Protein AF-A0A8H3HLK1-F1 (afdb_monomer)

Sequence (257 aa):
MSKVGNFAQRIRYETVTGFFIQSDGPATPQAHPPAFGLASRTSSTYWKEFEASIKSLQQSAPKGVRYVVCWLARHGQGWHNVCVDKYGIDEWETHWSKLNGNRDMTWGPDAKLTPLGETQAKEVNALWKEELSRPGDPVPLPTKLFSSPLARALATLDLTFKDILPNGEDIDDPRKPLVLEDELWSETVSESDREFGSRMKATLDHIFKDLLEETDTFISITAHSGVAAAILRLVGHPSYPLPGGGVVPVVIRATFQ

Organism: NCBI:txid456999

pLDDT: mean 88.32, std 15.06, range [32.56, 98.62]

Foldseek 3Di:
DDPPPPPQFAKAKAFDDDFFPQQPADDDFDQADQVLRGPPPPDLQSQVVVVVVQVVCQVPPDPQKHKAKEWEWEFAAWQLNVVCVVPNPVCCVPPVVVDQDDPPDGQPPFTAHDPRRLVLLLVLLVSQVVQCPRVVHHHDDFLEEEEEPGNRLVSSVCNNCPVPDDDCPPVPRSHPYDHPDDPPDDPPDDADPVRVLVSLSVVVSCCVPPVDDSPGRYYYYRYHQSSSQSVCVSNVGYRHRHDHSGIHITIMMMGGD

Nearest PDB structures (foldseek):
  3f3k-assembly1_A  TM=5.605E-01  e=1.808E-06  Saccharomyces cerevisiae
  8r1g-assembly1_D  TM=2.498E-01  e=3.494E+00  Homo sapiens
  8jrr-assembly1_C  TM=2.552E-01  e=8.530E+00  Homo sapiens

Mean predicted aligned error: 6.13 Å

Structure (mmCIF, N/CA/C/O backbone):
data_AF-A0A8H3HLK1-F1
#
_entry.id   AF-A0A8H3HLK1-F1
#
loop_
_atom_site.group_PDB
_atom_site.id
_atom_site.type_symbol
_atom_site.label_atom_id
_atom_site.label_alt_id
_atom_site.label_comp_id
_atom_site.label_asym_id
_atom_site.label_entity_id
_atom_site.label_seq_id
_atom_site.pdbx_PDB_ins_code
_atom_site.Cartn_x
_atom_site.Cartn_y
_atom_site.Cartn_z
_atom_site.occupancy
_atom_site.B_iso_or_equiv
_atom_site.auth_seq_id
_atom_site.auth_comp_id
_atom_site.auth_asym_id
_atom_site.auth_atom_id
_atom_site.pdbx_PDB_model_num
ATOM 1 N N . MET A 1 1 ? -35.693 -24.811 -15.495 1.00 37.03 1 MET A N 1
ATOM 2 C CA . MET A 1 1 ? -35.085 -24.521 -14.179 1.00 37.03 1 MET A CA 1
ATOM 3 C C . MET A 1 1 ? -34.282 -23.241 -14.317 1.00 37.03 1 MET A C 1
ATOM 5 O O . MET A 1 1 ? -33.410 -23.165 -15.171 1.00 37.03 1 MET A O 1
ATOM 9 N N . SER A 1 2 ? -34.705 -22.200 -13.608 1.00 34.28 2 SER A N 1
ATOM 10 C CA . SER A 1 2 ? -34.251 -20.818 -13.759 1.00 34.28 2 SER A CA 1
ATOM 11 C C . SER A 1 2 ? -32.778 -20.649 -13.390 1.00 34.28 2 SER A C 1
ATOM 13 O O . SER A 1 2 ? -32.391 -20.935 -12.259 1.00 34.28 2 SER A O 1
ATOM 15 N N . LYS A 1 3 ? -31.980 -20.112 -14.321 1.00 40.16 3 LYS A N 1
ATOM 16 C CA . LYS A 1 3 ? -30.709 -19.454 -14.005 1.00 40.16 3 LYS A CA 1
ATOM 17 C C . LYS A 1 3 ? -31.036 -18.200 -13.195 1.00 40.16 3 LYS A 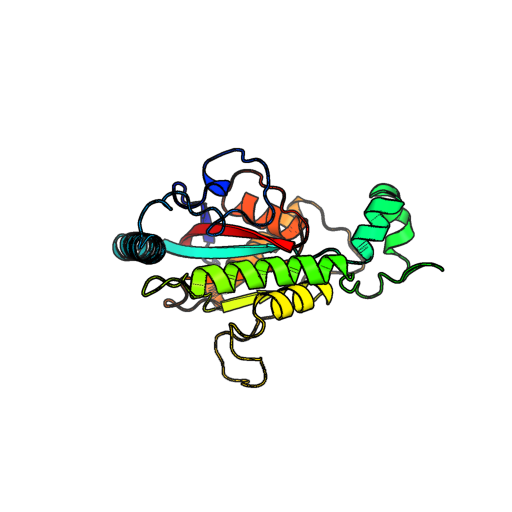C 1
ATOM 19 O O . LYS A 1 3 ? -31.402 -17.176 -13.766 1.00 40.16 3 LYS A O 1
ATOM 24 N N . VAL A 1 4 ? -30.982 -18.304 -11.871 1.00 39.31 4 VAL A N 1
ATOM 25 C CA . VAL A 1 4 ? -30.979 -17.127 -11.001 1.00 39.31 4 VAL A CA 1
ATOM 26 C C . VAL A 1 4 ? -29.652 -16.426 -11.263 1.00 39.31 4 VAL A C 1
ATOM 28 O O . VAL A 1 4 ? -28.590 -16.979 -10.984 1.00 39.31 4 VAL A O 1
ATOM 31 N N . GLY A 1 5 ? -29.715 -15.255 -11.896 1.00 35.94 5 GLY A N 1
ATOM 32 C CA . GLY A 1 5 ? -28.561 -14.383 -12.047 1.00 35.94 5 GLY A CA 1
ATOM 33 C C . GLY A 1 5 ? -28.008 -14.076 -10.664 1.00 35.94 5 GLY A C 1
ATOM 34 O O . GLY A 1 5 ? -28.718 -13.539 -9.815 1.00 35.94 5 GLY A O 1
ATOM 35 N N . ASN A 1 6 ? -26.756 -14.460 -10.432 1.00 39.09 6 ASN A N 1
ATOM 36 C CA . ASN A 1 6 ? -25.993 -14.005 -9.285 1.00 39.09 6 ASN A CA 1
ATOM 37 C C . ASN A 1 6 ? -25.801 -12.496 -9.474 1.00 39.09 6 ASN A C 1
ATOM 39 O O . ASN A 1 6 ? -24.911 -12.069 -10.208 1.00 39.09 6 ASN A O 1
ATOM 43 N N . PHE A 1 7 ? -26.694 -11.682 -8.909 1.00 41.97 7 PHE A N 1
ATOM 44 C CA . PHE A 1 7 ? -26.419 -10.265 -8.736 1.00 41.97 7 PHE A CA 1
ATOM 45 C C . PHE A 1 7 ? -25.232 -10.202 -7.778 1.00 41.97 7 PHE A C 1
ATOM 47 O O . PHE A 1 7 ? -25.402 -10.346 -6.570 1.00 41.97 7 PHE A O 1
ATOM 54 N N . ALA A 1 8 ? -24.019 -10.092 -8.325 1.00 55.12 8 ALA A N 1
ATOM 55 C CA . ALA A 1 8 ? -22.831 -9.862 -7.525 1.00 55.12 8 ALA A CA 1
ATOM 56 C C . ALA A 1 8 ? -23.110 -8.634 -6.653 1.00 55.12 8 ALA A C 1
ATOM 58 O O . ALA A 1 8 ? -23.373 -7.552 -7.179 1.00 55.12 8 ALA A O 1
ATOM 59 N N . GLN A 1 9 ? -23.139 -8.846 -5.336 1.00 63.25 9 GLN A N 1
ATOM 60 C CA . GLN A 1 9 ? -23.356 -7.800 -4.347 1.00 63.25 9 GLN A CA 1
ATOM 61 C C . GLN A 1 9 ? -22.430 -6.626 -4.675 1.00 63.25 9 GLN A C 1
ATOM 63 O O . GLN A 1 9 ? -21.211 -6.797 -4.762 1.00 63.25 9 GLN A O 1
ATOM 68 N N . ARG A 1 10 ? -23.001 -5.456 -4.970 1.00 87.56 10 ARG A N 1
ATOM 69 C CA . ARG A 1 10 ? -22.220 -4.328 -5.485 1.00 87.56 10 ARG A CA 1
ATOM 70 C C . ARG A 1 10 ? -21.549 -3.654 -4.302 1.00 87.56 10 ARG A C 1
ATOM 72 O O . ARG A 1 10 ? -22.238 -3.124 -3.438 1.00 87.56 10 ARG A O 1
ATOM 79 N N . ILE A 1 11 ? -20.220 -3.619 -4.273 1.00 95.25 11 ILE A N 1
ATOM 80 C CA . ILE A 1 11 ? -19.499 -2.905 -3.214 1.00 95.25 11 ILE A CA 1
ATOM 81 C C . ILE A 1 11 ? -19.253 -1.462 -3.654 1.00 95.25 11 ILE A C 1
ATOM 83 O O . ILE A 1 11 ? -18.787 -1.202 -4.771 1.00 95.25 11 ILE A O 1
ATOM 87 N N . ARG A 1 12 ? -19.596 -0.512 -2.784 1.00 96.81 12 ARG A N 1
ATOM 88 C CA . ARG A 1 12 ? -19.219 0.901 -2.897 1.00 96.81 12 ARG A CA 1
ATOM 89 C C . ARG A 1 12 ? -18.114 1.201 -1.895 1.00 96.81 12 ARG A C 1
ATOM 91 O O . ARG A 1 12 ? -18.253 0.829 -0.733 1.00 96.81 12 ARG A O 1
ATOM 98 N N . TYR A 1 13 ? -17.082 1.904 -2.341 1.00 97.75 13 TYR A N 1
ATOM 99 C CA . TYR A 1 13 ? -15.947 2.283 -1.511 1.00 97.75 13 TYR A CA 1
ATOM 100 C C . TYR A 1 13 ? -15.869 3.790 -1.329 1.00 97.75 13 TYR A C 1
ATOM 102 O O . TYR A 1 13 ? -16.128 4.537 -2.272 1.00 97.75 13 TYR A O 1
ATOM 110 N N . GLU A 1 14 ? -15.490 4.210 -0.128 1.00 98.12 14 GLU A N 1
ATOM 111 C CA . GLU A 1 14 ? -15.277 5.607 0.238 1.00 98.12 14 GLU A CA 1
ATOM 112 C C . GLU A 1 14 ? -14.090 5.710 1.205 1.00 98.12 14 GLU A C 1
ATOM 114 O O . GLU A 1 14 ? -13.968 4.915 2.138 1.00 98.12 14 GL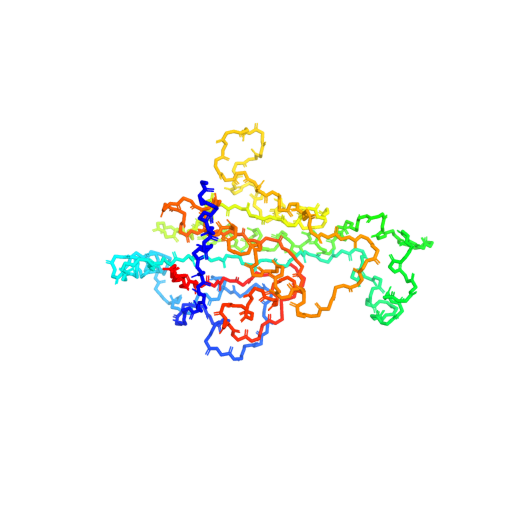U A O 1
ATOM 119 N N . THR A 1 15 ? -13.219 6.693 1.009 1.00 98.19 15 THR A N 1
ATOM 120 C CA . THR A 1 15 ? -12.159 7.044 1.951 1.00 98.19 15 THR A CA 1
ATOM 121 C C . THR A 1 15 ? -12.763 7.748 3.156 1.00 98.19 15 THR A C 1
ATOM 123 O O . THR A 1 15 ? -13.561 8.674 3.017 1.00 98.19 15 THR A O 1
ATOM 126 N N . VAL A 1 16 ? -12.348 7.331 4.349 1.00 98.19 16 VAL A N 1
ATOM 127 C CA . VAL A 1 16 ? -12.646 8.026 5.600 1.00 98.19 16 VAL A CA 1
ATOM 128 C C . VAL A 1 16 ? -11.490 8.973 5.915 1.00 98.19 16 VAL A C 1
ATOM 130 O O . VAL A 1 16 ? -10.361 8.538 6.139 1.00 98.19 16 VAL A O 1
ATOM 133 N N . THR A 1 17 ? -11.778 10.271 5.910 1.00 96.62 17 THR A N 1
ATOM 134 C CA . THR A 1 17 ? -10.827 11.352 6.205 1.00 96.62 17 THR A CA 1
ATOM 135 C C . THR A 1 17 ? -10.638 11.549 7.717 1.00 96.62 17 THR A C 1
ATOM 137 O O . THR A 1 17 ? -11.431 11.062 8.522 1.00 96.62 17 THR A O 1
ATOM 140 N N . GLY A 1 18 ? -9.612 12.300 8.111 1.00 95.50 18 GLY A N 1
ATOM 141 C CA . GLY A 1 18 ? -9.280 12.691 9.483 1.00 95.50 18 GLY A CA 1
ATOM 142 C C . GLY A 1 18 ? -8.245 11.796 10.166 1.00 95.50 18 GLY A C 1
ATOM 143 O O . GLY A 1 18 ? -7.876 12.059 11.310 1.00 95.50 18 GLY A O 1
ATOM 144 N N . PHE A 1 19 ? -7.780 10.741 9.489 1.00 96.69 19 PHE A N 1
ATOM 145 C CA . PHE A 1 19 ? -6.815 9.784 10.038 1.00 96.69 19 PHE A CA 1
ATOM 146 C C . PHE A 1 19 ? -5.402 9.996 9.512 1.00 96.69 19 PHE A C 1
ATOM 148 O O . PHE A 1 19 ? -4.465 10.076 10.303 1.00 96.69 19 PHE A O 1
ATOM 155 N N . PHE A 1 20 ? -5.246 10.094 8.193 1.00 96.38 20 PHE A N 1
ATOM 156 C CA . PHE A 1 20 ? -3.950 10.201 7.531 1.00 96.38 20 PHE A CA 1
ATOM 157 C C . PHE A 1 20 ? -3.897 11.485 6.711 1.00 96.38 20 PHE A C 1
ATOM 159 O O . PHE A 1 20 ? -4.808 11.763 5.931 1.00 96.38 20 PHE A O 1
ATOM 166 N N . ILE A 1 21 ? -2.810 12.249 6.845 1.00 94.31 21 ILE A N 1
ATOM 167 C CA . ILE A 1 21 ? -2.635 13.550 6.174 1.00 94.31 21 ILE A CA 1
ATOM 168 C C . ILE A 1 21 ? -2.740 13.449 4.647 1.00 94.31 21 ILE A C 1
ATOM 170 O O . ILE A 1 21 ? -3.083 14.421 3.979 1.00 94.31 21 ILE A O 1
ATOM 174 N N . GLN A 1 22 ? -2.452 12.272 4.090 1.00 94.12 22 GLN A N 1
ATOM 175 C CA . GLN A 1 22 ? -2.552 11.975 2.666 1.00 94.12 22 GLN A CA 1
ATOM 176 C C . GLN A 1 22 ? -4.009 11.958 2.174 1.00 94.12 22 GLN A C 1
ATOM 178 O O . GLN A 1 22 ? -4.244 12.209 0.994 1.00 94.12 22 GLN A O 1
ATOM 183 N N . SER A 1 23 ? -4.973 11.680 3.059 1.00 94.38 23 SER A N 1
ATOM 184 C CA . SER A 1 23 ? -6.401 11.566 2.740 1.00 94.38 23 SER A CA 1
ATOM 185 C C . SER A 1 23 ? -7.186 12.868 2.920 1.00 94.38 23 SER A C 1
ATOM 187 O O . SER A 1 23 ? -8.288 12.980 2.389 1.00 94.38 23 SER A O 1
ATOM 189 N N . ASP A 1 24 ? -6.626 13.863 3.613 1.00 91.31 24 ASP A N 1
ATOM 190 C CA . ASP A 1 24 ? -7.354 15.069 4.049 1.00 91.31 24 ASP A CA 1
ATOM 191 C C . ASP A 1 24 ? -7.280 16.246 3.064 1.00 91.31 24 ASP A C 1
ATOM 193 O O . ASP A 1 24 ? -7.759 17.346 3.340 1.00 91.31 24 ASP A O 1
ATOM 197 N N . GLY A 1 25 ? -6.702 16.020 1.885 1.00 83.62 25 GLY A N 1
ATOM 198 C CA . GLY A 1 25 ? -6.646 16.993 0.803 1.00 83.62 25 GLY A CA 1
ATOM 199 C C . GLY A 1 25 ? -5.439 16.786 -0.108 1.00 83.62 25 GLY A C 1
ATOM 200 O O . GLY A 1 25 ? -4.728 15.787 0.008 1.00 83.62 25 GLY A O 1
ATOM 201 N N . PRO A 1 26 ? -5.186 17.725 -1.036 1.00 79.25 26 PRO A N 1
ATOM 202 C CA . PRO A 1 26 ? -3.962 17.727 -1.822 1.00 79.25 26 PRO A CA 1
ATOM 203 C C . PRO A 1 26 ? -2.751 17.854 -0.894 1.00 79.25 26 PRO A C 1
ATOM 205 O O . PRO A 1 26 ? -2.545 18.890 -0.264 1.00 79.25 26 PRO A O 1
ATOM 208 N N . ALA A 1 27 ? -1.951 16.796 -0.814 1.00 76.19 27 ALA A N 1
ATOM 209 C CA . ALA A 1 27 ? -0.736 16.758 -0.016 1.00 76.19 27 ALA A CA 1
ATOM 210 C C . ALA A 1 27 ? 0.480 16.595 -0.928 1.00 76.19 27 ALA A C 1
ATOM 212 O O . ALA A 1 27 ? 0.438 15.851 -1.911 1.00 76.19 27 ALA A O 1
ATOM 213 N N . THR A 1 28 ? 1.583 17.260 -0.584 1.00 80.88 28 THR A N 1
ATOM 214 C CA . THR A 1 28 ? 2.874 16.977 -1.217 1.00 80.88 28 THR A CA 1
ATOM 215 C C . THR A 1 28 ? 3.262 15.537 -0.879 1.00 80.88 28 THR A C 1
ATOM 217 O O . THR A 1 28 ? 3.340 15.208 0.310 1.00 80.88 28 THR A O 1
ATOM 220 N N . PRO A 1 29 ? 3.507 14.674 -1.878 1.00 81.81 29 PRO A N 1
ATOM 221 C CA . PRO A 1 29 ? 3.904 13.303 -1.618 1.00 81.81 29 PRO A CA 1
ATOM 222 C C . PRO A 1 29 ? 5.190 13.246 -0.806 1.00 81.81 29 PRO A C 1
ATOM 224 O O . PRO A 1 29 ? 6.187 13.882 -1.149 1.00 81.81 29 PRO A O 1
ATOM 227 N N . GLN A 1 30 ? 5.165 12.459 0.259 1.00 84.69 30 GLN A N 1
ATOM 228 C CA . GLN A 1 30 ? 6.332 12.129 1.064 1.00 84.69 30 GLN A CA 1
ATOM 229 C C . GLN A 1 30 ? 6.506 10.619 0.995 1.00 84.69 30 GLN A C 1
ATOM 231 O O . GLN A 1 30 ? 5.522 9.887 1.069 1.00 84.69 30 GLN A O 1
ATOM 236 N N . ALA A 1 31 ? 7.743 10.148 0.833 1.00 79.50 31 ALA A N 1
ATOM 237 C CA . ALA A 1 31 ? 7.994 8.711 0.765 1.00 79.50 31 ALA A CA 1
ATOM 238 C C . ALA A 1 31 ? 7.628 8.023 2.086 1.00 79.50 31 ALA A C 1
ATOM 240 O O . ALA A 1 31 ? 6.884 7.042 2.084 1.00 79.50 31 ALA A O 1
ATOM 241 N N . HIS A 1 32 ? 8.096 8.595 3.201 1.00 89.56 32 HIS A N 1
ATOM 242 C CA . HIS A 1 32 ? 7.976 8.022 4.541 1.00 89.56 32 HIS A CA 1
ATOM 243 C C . HIS A 1 32 ? 7.673 9.128 5.572 1.00 89.56 32 HIS A C 1
ATOM 245 O O . HIS A 1 32 ? 8.566 9.535 6.317 1.00 89.56 32 HIS A O 1
ATOM 251 N N . PRO A 1 33 ? 6.451 9.697 5.593 1.00 92.88 33 PRO A N 1
ATOM 252 C CA . PRO A 1 33 ? 6.071 10.633 6.649 1.00 92.88 33 PRO A CA 1
ATOM 253 C C . PRO A 1 33 ? 6.094 9.934 8.028 1.00 92.88 33 PRO A C 1
ATOM 255 O O . PRO A 1 33 ? 5.771 8.744 8.096 1.00 92.88 33 PRO A O 1
ATOM 258 N N . PRO A 1 34 ? 6.417 10.644 9.132 1.00 93.00 34 PRO A N 1
ATOM 259 C CA . PRO A 1 34 ? 6.394 10.074 10.485 1.00 93.00 34 PRO A CA 1
ATOM 260 C C . PRO A 1 34 ? 5.049 9.420 10.816 1.00 93.00 34 PRO A C 1
ATOM 262 O O . PRO A 1 34 ? 4.009 9.952 10.415 1.00 93.00 34 PRO A O 1
ATOM 265 N N . ALA A 1 35 ? 5.054 8.292 11.539 1.00 95.69 35 ALA A N 1
ATOM 266 C CA . ALA A 1 35 ? 3.856 7.490 11.819 1.00 95.69 35 ALA A CA 1
ATOM 267 C C . ALA A 1 35 ? 3.010 7.197 10.567 1.00 95.69 35 ALA A C 1
ATOM 269 O O . ALA A 1 35 ? 1.780 7.197 10.611 1.00 95.69 35 ALA A O 1
ATOM 270 N N . PHE A 1 36 ? 3.672 7.029 9.416 1.00 96.19 36 PHE A N 1
ATOM 271 C CA . PHE A 1 36 ? 3.049 6.864 8.101 1.00 96.19 36 PHE A CA 1
ATOM 272 C C . PHE A 1 36 ? 2.044 7.965 7.719 1.00 96.19 36 PHE A C 1
ATOM 274 O O . PHE A 1 36 ? 1.198 7.773 6.845 1.00 96.19 36 PHE A O 1
ATOM 281 N N . GLY A 1 37 ? 2.150 9.143 8.334 1.00 95.31 37 GLY A N 1
ATOM 282 C CA . GLY A 1 37 ? 1.254 10.268 8.095 1.00 95.31 37 GLY A CA 1
ATOM 283 C C . GLY A 1 37 ? 0.001 10.278 8.969 1.00 95.31 37 GLY A C 1
ATOM 284 O O . GLY A 1 37 ? -0.922 11.025 8.654 1.00 95.31 37 GLY A O 1
ATOM 285 N N . LEU A 1 38 ? -0.054 9.501 10.058 1.00 96.31 38 LEU A N 1
ATOM 286 C CA . LEU A 1 38 ? -1.137 9.608 11.039 1.00 96.31 38 LEU A CA 1
ATOM 287 C C . LEU A 1 38 ? -1.243 11.059 11.553 1.00 96.31 38 LEU A C 1
ATOM 289 O O . LEU A 1 38 ? -0.270 11.636 12.045 1.00 96.31 38 LEU A O 1
ATOM 293 N N . ALA A 1 39 ? -2.424 11.666 11.420 1.00 93.00 39 ALA A N 1
ATOM 294 C CA . ALA A 1 39 ? -2.638 13.087 11.686 1.00 93.00 39 ALA A CA 1
ATOM 295 C C . ALA A 1 39 ? -2.554 13.421 13.188 1.00 93.00 39 ALA A C 1
ATOM 297 O O . ALA A 1 39 ? -1.857 14.357 13.589 1.00 93.00 39 ALA A O 1
ATOM 298 N N . SER A 1 40 ? -3.221 12.630 14.036 1.00 88.50 40 SER A N 1
ATOM 299 C CA . SER A 1 40 ? -3.238 12.818 15.494 1.00 88.50 40 SER A CA 1
ATOM 300 C C . SER A 1 40 ? -2.059 12.110 16.167 1.00 88.50 40 SER A C 1
ATOM 302 O O . SER A 1 40 ? -2.218 11.072 16.800 1.00 88.50 40 SER A O 1
ATOM 304 N N . ARG A 1 41 ? -0.852 12.664 16.014 1.00 87.00 41 ARG A N 1
ATOM 305 C CA . ARG A 1 41 ? 0.412 12.043 16.472 1.00 87.00 41 ARG A CA 1
ATOM 306 C C . ARG A 1 41 ? 1.075 12.710 17.685 1.00 87.00 41 ARG A C 1
ATOM 308 O O . ARG A 1 41 ? 2.259 12.504 17.930 1.00 87.00 41 ARG A O 1
ATOM 315 N N . THR A 1 42 ? 0.360 13.574 18.405 1.00 85.31 42 THR A N 1
ATOM 316 C CA . THR A 1 42 ? 0.903 14.290 19.578 1.00 85.31 42 THR A CA 1
ATOM 317 C C . THR A 1 42 ? 0.736 13.520 20.888 1.00 85.31 42 THR A C 1
ATOM 319 O O . THR A 1 42 ? 1.445 13.810 21.850 1.00 85.31 42 THR A O 1
ATOM 322 N N . SER A 1 43 ? -0.174 12.544 20.930 1.00 90.38 43 SER A N 1
ATOM 323 C CA . SER A 1 43 ? -0.362 11.654 22.077 1.00 90.38 43 SER A CA 1
ATOM 324 C C . SER A 1 43 ? 0.799 10.665 22.216 1.00 90.38 43 SER A C 1
ATOM 326 O O . SER A 1 43 ? 1.425 10.281 21.232 1.00 90.38 43 SER A O 1
ATOM 328 N N . SER A 1 44 ? 1.094 10.205 23.433 1.00 91.44 44 SER A N 1
ATOM 329 C CA . SER A 1 44 ? 2.034 9.095 23.631 1.00 91.44 44 SER A CA 1
ATOM 330 C C . SER A 1 44 ? 1.455 7.747 23.186 1.00 91.44 44 SER A C 1
ATOM 332 O O . SER A 1 44 ? 2.232 6.817 22.972 1.00 91.44 44 SER A O 1
ATOM 334 N N . THR A 1 45 ? 0.129 7.659 23.018 1.00 95.56 45 THR A N 1
ATOM 335 C CA . THR A 1 45 ? -0.625 6.440 22.686 1.00 95.56 45 THR A CA 1
ATOM 336 C C . THR A 1 45 ? -1.441 6.571 21.395 1.00 95.56 45 THR A C 1
ATOM 338 O O . THR A 1 45 ? -2.595 6.139 21.333 1.00 95.56 45 THR A O 1
ATOM 341 N N . TYR A 1 46 ? -0.895 7.242 20.378 1.00 96.69 46 TYR A N 1
ATOM 342 C CA . TYR A 1 46 ? -1.653 7.549 19.165 1.00 96.69 46 TYR A CA 1
ATOM 343 C C . TYR A 1 46 ? -2.077 6.305 18.372 1.00 96.69 46 TYR A C 1
ATOM 345 O O . TYR A 1 46 ? -3.126 6.348 17.728 1.00 96.69 46 TYR A O 1
ATOM 353 N N . TRP A 1 47 ? -1.339 5.188 18.427 1.00 97.88 47 TRP A N 1
ATOM 354 C CA . TRP A 1 47 ? -1.761 3.971 17.724 1.00 97.88 47 TRP A CA 1
ATOM 355 C C . TRP A 1 47 ? -2.960 3.317 18.402 1.00 97.88 47 TRP A C 1
ATOM 357 O O . TRP A 1 47 ? -3.932 2.987 17.727 1.00 97.88 47 TRP A O 1
ATOM 367 N N . LYS A 1 48 ? -2.970 3.241 19.733 1.00 97.25 48 LYS A N 1
ATOM 368 C CA . LYS A 1 48 ? -4.132 2.793 20.512 1.00 97.25 48 LYS A CA 1
ATOM 369 C C . LYS A 1 48 ? -5.353 3.678 20.303 1.00 97.25 48 LYS A C 1
ATOM 371 O O . LYS A 1 48 ? -6.469 3.170 20.219 1.00 97.25 48 LYS A O 1
ATOM 376 N N . GLU A 1 49 ? -5.168 4.993 20.230 1.00 97.44 49 GLU A N 1
ATOM 377 C CA . GLU A 1 49 ? -6.254 5.932 19.929 1.00 97.44 49 GLU A CA 1
ATOM 378 C C . GLU A 1 49 ? -6.788 5.731 18.507 1.00 97.44 49 GLU A C 1
ATOM 380 O O . GLU A 1 49 ? -8.005 5.730 18.292 1.00 97.44 49 GLU A O 1
ATOM 385 N N . PHE A 1 50 ? -5.897 5.490 17.543 1.00 98.19 50 PHE A N 1
ATOM 386 C CA . PHE A 1 50 ? -6.268 5.140 16.178 1.00 98.19 50 PHE A CA 1
ATOM 387 C C . PHE A 1 50 ? -7.064 3.828 16.136 1.00 98.19 50 PHE A C 1
ATOM 389 O O . PHE A 1 50 ? -8.175 3.809 15.608 1.00 98.19 50 PHE A O 1
ATOM 396 N N . GLU A 1 51 ? -6.578 2.758 16.766 1.00 97.69 51 GLU A N 1
ATOM 397 C CA . GLU A 1 51 ? -7.285 1.475 16.859 1.00 97.69 51 GLU A CA 1
ATOM 398 C C . GLU A 1 51 ? -8.646 1.603 17.542 1.00 97.69 51 GLU A C 1
ATOM 400 O O . GLU A 1 51 ? -9.635 1.047 17.063 1.00 97.69 51 GLU A O 1
ATOM 405 N N . ALA A 1 52 ? -8.729 2.359 18.640 1.00 97.69 52 ALA A N 1
ATOM 406 C CA . ALA A 1 52 ? -9.990 2.634 19.321 1.00 97.69 52 ALA A CA 1
ATOM 407 C C . ALA A 1 52 ? -10.977 3.367 18.402 1.00 97.69 52 ALA A C 1
ATOM 409 O O . ALA A 1 52 ? -12.171 3.056 18.403 1.00 97.69 52 ALA A O 1
ATOM 410 N N . SER A 1 53 ? -10.483 4.293 17.579 1.00 98.00 53 SER A N 1
ATOM 411 C CA . SER A 1 53 ? -11.295 5.010 16.594 1.00 98.00 53 SER A CA 1
ATOM 412 C C . SER A 1 53 ? -11.810 4.074 15.499 1.00 98.00 53 SER A C 1
ATOM 414 O O . SER A 1 53 ? -13.005 4.082 15.203 1.00 98.00 53 SER A O 1
ATOM 416 N N . ILE A 1 54 ? -10.954 3.201 14.954 1.00 98.25 54 ILE A N 1
ATOM 417 C CA . ILE A 1 54 ? -11.363 2.180 13.978 1.00 98.25 54 ILE A CA 1
ATOM 418 C C . ILE A 1 54 ? -12.378 1.212 14.597 1.00 98.25 54 ILE A C 1
ATOM 420 O O . ILE A 1 54 ? -13.408 0.921 13.992 1.00 98.25 54 ILE A O 1
ATOM 424 N N . LYS A 1 55 ? -12.154 0.768 15.836 1.00 97.94 55 LYS A N 1
ATOM 425 C CA . LYS A 1 55 ? -13.093 -0.086 16.571 1.00 97.94 55 LYS A CA 1
ATOM 426 C C . LYS A 1 55 ? -14.451 0.590 16.763 1.00 97.94 55 LYS A C 1
ATOM 428 O O . LYS A 1 55 ? -15.476 -0.059 16.574 1.00 97.94 55 LYS A O 1
ATOM 433 N N . SER A 1 56 ? -14.469 1.880 17.091 1.00 98.25 56 SER A N 1
ATOM 434 C CA . SER A 1 56 ? -15.699 2.670 17.207 1.00 98.25 56 SER A CA 1
ATOM 435 C C . SER A 1 56 ? -16.453 2.754 15.872 1.00 98.25 56 SER A C 1
ATOM 437 O O . SER A 1 56 ? -17.671 2.555 15.838 1.00 98.25 56 SER A O 1
ATOM 439 N N . LEU A 1 57 ? -15.741 2.949 14.753 1.00 97.88 57 LEU A N 1
ATOM 440 C CA . LEU A 1 57 ? -16.336 2.907 13.410 1.00 97.88 57 LEU A CA 1
ATOM 441 C C . LEU A 1 57 ? -16.970 1.545 13.110 1.00 97.88 57 LEU A C 1
ATOM 443 O O . LEU A 1 57 ? -18.109 1.496 12.658 1.00 97.88 57 LEU A O 1
ATOM 447 N N . GLN A 1 58 ? -16.280 0.442 13.414 1.00 97.00 58 GLN A N 1
ATOM 448 C CA . GLN A 1 58 ? -16.828 -0.905 13.212 1.00 97.00 58 GLN A CA 1
ATOM 449 C C . GLN A 1 58 ? -18.069 -1.157 14.079 1.00 97.00 58 GLN A C 1
ATOM 451 O O . GLN A 1 58 ? -19.063 -1.690 13.600 1.00 97.00 58 GLN A O 1
ATOM 456 N N . GLN A 1 59 ? -18.045 -0.748 15.351 1.00 96.88 59 GLN A N 1
ATOM 457 C CA . GLN A 1 59 ? -19.163 -0.945 16.283 1.00 96.88 59 GLN A CA 1
ATOM 458 C C . GLN A 1 59 ? -20.401 -0.114 15.928 1.00 96.88 59 GLN A C 1
ATOM 460 O O . GLN A 1 59 ? -21.522 -0.530 16.212 1.00 96.88 59 GLN A O 1
ATOM 465 N N . SER A 1 60 ? -20.200 1.054 15.319 1.00 97.25 60 SER A N 1
ATOM 466 C CA . SER A 1 60 ? -21.274 1.943 14.862 1.00 97.25 60 SER A CA 1
ATOM 467 C C . SER A 1 60 ? -21.659 1.729 13.393 1.00 97.25 60 SER A C 1
ATOM 469 O O . SER A 1 60 ? -22.530 2.434 12.877 1.00 97.25 60 SER A O 1
ATOM 471 N N . ALA A 1 61 ? -21.039 0.758 12.712 1.00 96.81 61 ALA A N 1
ATOM 472 C CA . ALA A 1 61 ? -21.260 0.504 11.299 1.00 96.81 61 ALA A CA 1
ATOM 473 C C . ALA A 1 61 ? -22.718 0.078 11.028 1.00 96.81 61 ALA A C 1
ATOM 475 O O . ALA A 1 61 ? -23.230 -0.850 11.661 1.00 96.81 61 ALA A O 1
ATOM 476 N N . PRO A 1 62 ? -23.405 0.706 10.055 1.00 96.25 62 PRO A N 1
ATOM 477 C CA . PRO A 1 62 ? -24.682 0.201 9.570 1.00 96.25 62 PRO A CA 1
ATOM 478 C C . PRO A 1 62 ? -24.555 -1.226 9.022 1.00 96.25 62 PRO A C 1
ATOM 480 O O . PRO A 1 62 ? -23.487 -1.643 8.572 1.00 96.25 62 PRO A O 1
ATOM 483 N N . LYS A 1 63 ? -25.670 -1.964 8.974 1.00 94.38 63 LYS A N 1
ATOM 484 C CA . LYS A 1 63 ? -25.693 -3.295 8.351 1.00 94.38 63 LYS A CA 1
ATOM 485 C C . LYS A 1 63 ? -25.146 -3.226 6.918 1.00 94.38 63 LYS A C 1
ATOM 487 O O . LYS A 1 63 ? -25.599 -2.403 6.126 1.00 94.38 63 LYS A O 1
ATOM 492 N N . GLY A 1 64 ? -24.210 -4.118 6.596 1.00 94.31 64 GLY A N 1
ATOM 493 C CA . GLY A 1 64 ? -23.562 -4.163 5.283 1.00 94.31 64 GLY A CA 1
ATOM 494 C C . GLY A 1 64 ? -22.468 -3.110 5.089 1.00 94.31 64 GLY A C 1
ATOM 495 O O . GLY A 1 64 ? -22.052 -2.891 3.957 1.00 94.31 64 GLY A O 1
ATOM 496 N N . VAL A 1 65 ? -22.003 -2.448 6.152 1.00 96.69 65 VAL A N 1
ATOM 497 C CA . VAL A 1 65 ? -20.844 -1.548 6.120 1.00 96.69 65 VAL A CA 1
ATOM 498 C C . VAL A 1 65 ? -19.687 -2.182 6.881 1.00 96.69 65 VAL A C 1
ATOM 500 O O . VAL A 1 65 ? -19.877 -2.735 7.960 1.00 96.69 65 VAL A O 1
ATOM 503 N N . ARG A 1 66 ? -18.484 -2.069 6.322 1.00 96.06 66 ARG A N 1
ATOM 504 C CA . ARG A 1 66 ? -17.232 -2.514 6.933 1.00 96.06 66 ARG A CA 1
ATOM 505 C C . ARG A 1 66 ? -16.158 -1.454 6.743 1.00 96.06 66 ARG A C 1
ATOM 507 O O . ARG A 1 66 ? -16.067 -0.862 5.668 1.00 96.06 66 ARG A O 1
ATOM 514 N N . TYR A 1 67 ? -15.326 -1.256 7.757 1.00 98.25 67 TYR A N 1
ATOM 515 C CA . TYR A 1 67 ? -14.141 -0.407 7.673 1.00 98.25 67 TYR A CA 1
ATOM 516 C C . TYR A 1 67 ? -12.879 -1.271 7.564 1.00 98.25 67 TYR A C 1
ATOM 518 O O . TYR A 1 67 ? -12.745 -2.266 8.270 1.00 98.25 67 TYR A O 1
ATOM 526 N N . VAL A 1 68 ? -11.966 -0.921 6.663 1.00 98.31 68 VAL A N 1
ATOM 527 C CA . VAL A 1 68 ? -10.673 -1.602 6.484 1.00 98.31 68 VAL A CA 1
ATOM 528 C C . VAL A 1 68 ? -9.582 -0.549 6.374 1.00 98.31 68 VAL A C 1
ATOM 530 O O . VAL A 1 68 ? -9.725 0.416 5.628 1.00 98.31 68 VAL A O 1
ATOM 533 N N . VAL A 1 69 ? -8.483 -0.730 7.097 1.00 98.56 69 VAL A N 1
ATOM 534 C CA . VAL A 1 69 ? -7.276 0.088 6.977 1.00 98.56 69 VAL A CA 1
ATOM 535 C C . VAL A 1 69 ? -6.333 -0.600 5.994 1.00 98.56 69 VAL A C 1
ATOM 537 O O . VAL A 1 69 ? -5.826 -1.687 6.263 1.00 98.56 69 VAL A O 1
ATOM 540 N N . CYS A 1 70 ? -6.114 0.020 4.839 1.00 98.38 70 CYS A N 1
ATOM 541 C CA . CYS A 1 70 ? -5.279 -0.511 3.770 1.00 98.38 70 CYS A CA 1
ATOM 542 C C . CYS A 1 70 ? -3.957 0.253 3.675 1.00 98.38 70 CYS A C 1
ATOM 544 O O . CYS A 1 70 ? -3.938 1.433 3.329 1.00 98.38 70 CYS A O 1
ATOM 546 N N . TRP A 1 71 ? -2.848 -0.444 3.909 1.00 97.75 71 TRP A N 1
ATOM 547 C CA . TRP A 1 71 ? -1.485 0.019 3.667 1.00 97.75 71 TRP A CA 1
ATOM 548 C C . TRP A 1 71 ? -1.117 -0.225 2.200 1.00 97.75 71 TRP A C 1
ATOM 550 O O . TRP A 1 71 ? -0.652 -1.309 1.834 1.00 97.75 71 TRP A O 1
ATOM 560 N N . LEU A 1 72 ? -1.372 0.764 1.344 1.00 96.62 72 LEU A N 1
ATOM 561 C CA . LEU A 1 72 ? -1.140 0.676 -0.095 1.00 96.62 72 LEU A CA 1
ATOM 562 C C . LEU A 1 72 ? 0.291 1.114 -0.427 1.00 96.62 72 LEU A C 1
ATOM 564 O O . LEU A 1 72 ? 0.652 2.274 -0.241 1.00 96.62 72 LEU A O 1
ATOM 568 N N . ALA A 1 73 ? 1.104 0.190 -0.924 1.00 96.44 73 ALA A N 1
ATOM 569 C CA . ALA A 1 73 ? 2.518 0.390 -1.209 1.00 96.44 73 ALA A CA 1
ATOM 570 C C . ALA A 1 73 ? 2.810 0.335 -2.714 1.00 96.44 73 ALA A C 1
ATOM 572 O O . ALA A 1 73 ? 2.270 -0.499 -3.449 1.00 96.44 73 ALA A O 1
ATOM 573 N N . ARG A 1 74 ? 3.718 1.199 -3.175 1.00 96.00 74 ARG A N 1
ATOM 574 C CA . ARG A 1 74 ? 4.339 1.098 -4.501 1.00 96.00 74 ARG A CA 1
ATOM 575 C C . ARG A 1 74 ? 5.681 0.385 -4.362 1.00 96.00 74 ARG A C 1
ATOM 577 O O . ARG A 1 74 ? 6.461 0.722 -3.478 1.00 96.00 74 ARG A O 1
ATOM 584 N N . HIS A 1 75 ? 5.987 -0.530 -5.278 1.00 97.19 75 HIS A N 1
ATOM 585 C CA . HIS A 1 75 ? 7.303 -1.169 -5.331 1.00 97.19 75 HIS A CA 1
ATOM 586 C C . HIS A 1 75 ? 8.462 -0.141 -5.347 1.00 97.19 75 HIS A C 1
ATOM 588 O O . HIS A 1 75 ? 8.327 0.964 -5.890 1.00 97.19 75 HIS A O 1
ATOM 594 N N . GLY A 1 76 ? 9.618 -0.512 -4.788 1.00 97.44 76 GLY A N 1
ATOM 595 C CA . GLY A 1 76 ? 10.863 0.261 -4.900 1.00 97.44 76 GLY A CA 1
ATOM 596 C C . GLY A 1 76 ? 11.338 0.385 -6.352 1.00 97.44 76 GLY A C 1
ATOM 597 O O . GLY A 1 76 ? 10.850 -0.326 -7.230 1.00 97.44 76 GLY A O 1
ATOM 598 N N . GLN A 1 77 ? 12.280 1.277 -6.651 1.00 97.75 77 GLN A N 1
ATOM 599 C CA . GLN A 1 77 ? 12.793 1.457 -8.013 1.00 97.75 77 GLN A CA 1
ATOM 600 C C . GLN A 1 77 ? 13.223 0.115 -8.637 1.00 97.75 77 GLN A C 1
ATOM 602 O O . GLN A 1 77 ? 14.071 -0.601 -8.106 1.00 97.75 77 GLN A O 1
ATOM 607 N N . GLY A 1 78 ? 12.631 -0.226 -9.781 1.00 96.69 78 GLY A N 1
ATOM 608 C CA . GLY A 1 78 ? 13.041 -1.358 -10.608 1.00 96.69 78 GLY A CA 1
ATOM 609 C C . GLY A 1 78 ? 13.874 -0.911 -11.803 1.00 96.69 78 GLY A C 1
ATOM 610 O O . GLY A 1 78 ? 13.861 0.261 -12.180 1.00 96.69 78 GLY A O 1
ATOM 611 N N . TRP A 1 79 ? 14.552 -1.850 -12.460 1.00 95.81 79 TRP A N 1
ATOM 612 C CA . TRP A 1 79 ? 15.315 -1.545 -13.679 1.00 95.81 79 TRP A CA 1
ATOM 613 C C . TRP A 1 79 ? 14.448 -0.992 -14.821 1.00 95.81 79 TRP A C 1
ATOM 615 O O . TRP A 1 79 ? 14.937 -0.206 -15.629 1.00 95.81 79 TRP A O 1
ATOM 625 N N . HIS A 1 80 ? 13.148 -1.316 -14.849 1.00 91.88 80 HIS A N 1
ATOM 626 C CA . HIS A 1 80 ? 12.203 -0.682 -15.779 1.00 91.88 80 HIS A CA 1
ATOM 627 C C . HIS A 1 80 ? 12.044 0.819 -15.508 1.00 91.88 80 HIS A C 1
ATOM 629 O O . HIS A 1 80 ? 11.988 1.596 -16.453 1.00 91.88 80 HIS A O 1
ATOM 635 N N . ASN A 1 81 ? 12.066 1.249 -14.237 1.00 94.06 81 ASN A N 1
ATOM 636 C CA . ASN A 1 81 ? 12.002 2.671 -13.902 1.00 94.06 81 ASN A CA 1
ATOM 637 C C . ASN A 1 81 ? 13.244 3.392 -14.406 1.00 94.06 81 ASN A C 1
ATOM 639 O O . ASN A 1 81 ? 13.113 4.436 -15.020 1.00 94.06 81 ASN A O 1
ATOM 643 N N . VAL A 1 82 ? 14.429 2.800 -14.228 1.00 95.50 82 VAL A N 1
ATOM 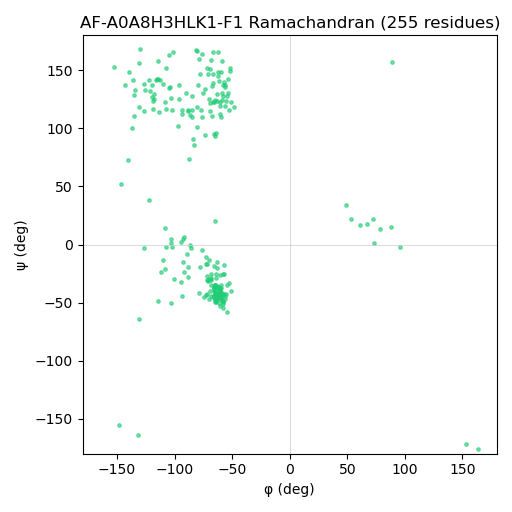644 C CA . VAL A 1 82 ? 15.680 3.366 -14.758 1.00 95.50 82 VAL A CA 1
ATOM 645 C C . VAL A 1 82 ? 15.619 3.508 -16.281 1.00 95.50 82 VAL A C 1
ATOM 647 O O . VAL A 1 82 ? 16.115 4.490 -16.828 1.00 95.50 82 VAL A O 1
ATOM 650 N N . CYS A 1 83 ? 14.996 2.550 -16.971 1.00 92.19 83 CYS A N 1
ATOM 651 C CA . CYS A 1 83 ? 14.788 2.615 -18.414 1.00 92.19 83 CYS A CA 1
ATOM 652 C C . CYS A 1 83 ? 13.847 3.771 -18.801 1.00 92.19 83 CYS A C 1
ATOM 654 O O . CYS A 1 83 ? 14.208 4.588 -19.646 1.00 92.19 83 CYS A O 1
ATOM 656 N N . VAL A 1 84 ? 12.691 3.887 -18.137 1.00 91.38 84 VAL A N 1
ATOM 657 C CA . VAL A 1 84 ? 11.731 4.989 -18.339 1.00 91.38 84 VAL A CA 1
ATOM 658 C C . VAL A 1 84 ? 12.369 6.346 -18.034 1.00 91.38 84 VAL A C 1
ATOM 660 O O . VAL A 1 84 ? 12.226 7.271 -18.824 1.00 91.38 84 VAL A O 1
ATOM 663 N N . ASP A 1 85 ? 13.122 6.465 -16.940 1.00 93.94 85 ASP A N 1
ATOM 664 C CA . ASP A 1 85 ? 13.800 7.704 -16.545 1.00 93.94 85 ASP A CA 1
ATOM 665 C C . ASP A 1 85 ? 14.889 8.099 -17.562 1.00 93.94 85 ASP A C 1
ATOM 667 O O . ASP A 1 85 ? 15.109 9.283 -17.812 1.00 93.94 85 ASP A O 1
ATOM 671 N N . LYS A 1 86 ? 15.572 7.113 -18.166 1.00 94.62 86 LYS A N 1
ATOM 672 C CA . LYS A 1 86 ? 16.651 7.334 -19.143 1.00 94.62 86 LYS A CA 1
ATOM 673 C C . LYS A 1 86 ? 16.133 7.683 -20.538 1.00 94.62 86 LYS A C 1
ATOM 675 O O . LYS A 1 86 ? 16.733 8.527 -21.198 1.00 94.62 86 LYS A O 1
ATOM 680 N N . TYR A 1 87 ? 15.087 7.006 -21.006 1.00 93.44 87 TYR A N 1
ATOM 681 C CA . TYR A 1 87 ? 14.639 7.091 -22.402 1.00 93.44 87 TYR A CA 1
ATOM 682 C C . TYR A 1 87 ? 13.299 7.813 -22.583 1.00 93.44 87 TYR A C 1
ATOM 684 O O . TYR A 1 87 ? 12.975 8.206 -23.698 1.00 93.44 87 TYR A O 1
ATOM 692 N N . GLY A 1 88 ? 12.550 8.040 -21.506 1.00 93.44 88 GLY A N 1
ATOM 693 C CA . GLY A 1 88 ? 11.204 8.601 -21.549 1.00 93.44 88 GLY A CA 1
ATOM 694 C C . GLY A 1 88 ? 10.122 7.531 -21.705 1.00 93.44 88 GLY A C 1
ATOM 695 O O . GLY A 1 88 ? 10.368 6.420 -22.179 1.00 93.44 88 GLY A O 1
ATOM 696 N N . ILE A 1 89 ? 8.901 7.876 -21.285 1.00 87.06 89 ILE A N 1
ATOM 697 C CA . ILE A 1 89 ? 7.758 6.953 -21.300 1.00 87.06 89 ILE A CA 1
ATOM 698 C C . ILE A 1 89 ? 7.337 6.569 -22.727 1.00 87.06 89 ILE A C 1
ATOM 700 O O . ILE A 1 89 ? 7.058 5.401 -22.974 1.00 87.06 89 ILE A O 1
ATOM 704 N N . ASP A 1 90 ? 7.398 7.501 -23.681 1.00 89.50 90 ASP A N 1
ATOM 705 C CA . ASP A 1 90 ? 7.004 7.244 -25.073 1.00 89.50 90 ASP A CA 1
ATOM 706 C C . ASP A 1 90 ? 7.923 6.201 -25.739 1.00 89.50 90 ASP A C 1
ATOM 708 O O . ASP A 1 90 ? 7.463 5.252 -26.380 1.00 89.50 90 ASP A O 1
ATOM 712 N N . 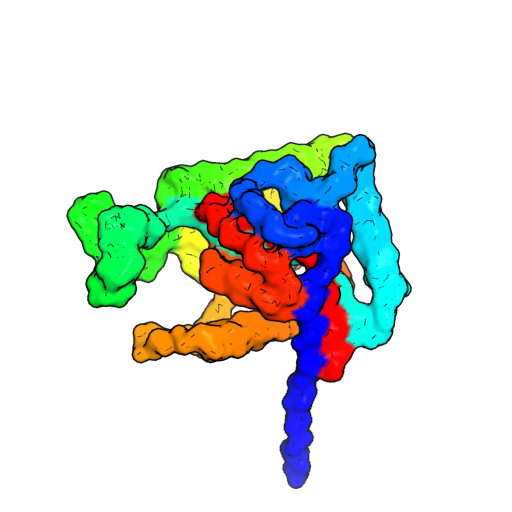GLU A 1 91 ? 9.238 6.320 -25.540 1.00 92.94 91 GLU A N 1
ATOM 713 C CA . GLU A 1 91 ? 10.228 5.343 -26.016 1.00 92.94 91 GLU A CA 1
ATOM 714 C C . GLU A 1 91 ? 10.110 4.008 -25.273 1.00 92.94 91 GLU A C 1
ATOM 716 O O . GLU A 1 91 ? 10.309 2.935 -25.851 1.00 92.94 91 GLU A O 1
ATOM 721 N N . TRP A 1 92 ? 9.771 4.046 -23.982 1.00 89.81 92 TRP A N 1
ATOM 722 C CA . TRP A 1 92 ? 9.501 2.836 -23.217 1.00 89.81 92 TRP A CA 1
ATOM 723 C C . TRP A 1 92 ? 8.331 2.049 -23.811 1.00 89.81 92 TRP A C 1
ATOM 725 O O . TRP A 1 92 ? 8.484 0.867 -24.123 1.00 89.81 92 TRP A O 1
ATOM 735 N N . GLU A 1 93 ? 7.184 2.692 -24.018 1.00 85.75 93 GLU A N 1
ATOM 736 C CA . GLU A 1 93 ? 5.972 2.049 -24.534 1.00 85.75 93 GLU A CA 1
ATOM 737 C C . GLU A 1 93 ? 6.142 1.554 -25.976 1.00 85.75 93 GLU A C 1
ATOM 739 O O . GLU A 1 93 ? 5.672 0.472 -26.339 1.00 85.75 93 GLU A O 1
ATOM 744 N N . THR A 1 94 ? 6.855 2.309 -26.813 1.00 89.12 94 THR A N 1
ATOM 745 C CA . THR A 1 94 ? 6.974 1.989 -28.241 1.00 89.12 94 THR A CA 1
ATOM 746 C C . THR A 1 94 ? 8.139 1.057 -28.575 1.00 89.12 94 THR A C 1
ATOM 748 O O . THR A 1 94 ? 8.022 0.284 -29.536 1.00 89.12 94 THR A O 1
ATOM 751 N N . HIS A 1 95 ? 9.219 1.058 -27.786 1.00 90.69 95 HIS A N 1
ATOM 752 C CA . HIS A 1 95 ? 10.443 0.309 -28.077 1.00 90.69 95 HIS A CA 1
ATOM 753 C C . HIS A 1 95 ? 10.961 -0.519 -26.893 1.00 90.69 95 HIS A C 1
ATOM 755 O O . HIS A 1 95 ? 11.000 -1.748 -26.984 1.00 90.69 95 HIS A O 1
ATOM 761 N N . TRP A 1 96 ? 11.370 0.114 -25.789 1.00 91.75 96 TRP A N 1
ATOM 762 C CA . TRP A 1 96 ? 12.193 -0.560 -24.773 1.00 91.75 96 TRP A CA 1
ATOM 763 C C . TRP A 1 96 ? 11.451 -1.623 -23.960 1.00 91.75 96 TRP A C 1
ATOM 765 O O . TRP A 1 96 ? 12.055 -2.634 -23.601 1.00 91.75 96 TRP A O 1
ATOM 775 N N . SER A 1 97 ? 10.147 -1.456 -23.731 1.00 87.62 97 SER A N 1
ATOM 776 C CA . SER A 1 97 ? 9.305 -2.448 -23.043 1.00 87.62 97 SER A CA 1
ATOM 777 C C . SER A 1 97 ? 9.198 -3.785 -23.786 1.00 87.62 97 SER A C 1
ATOM 779 O O . SER A 1 97 ? 8.898 -4.804 -23.172 1.00 87.62 97 SER A O 1
ATOM 781 N N . LYS A 1 98 ? 9.485 -3.804 -25.096 1.00 90.50 98 LYS A N 1
ATOM 782 C CA . LYS A 1 98 ? 9.471 -5.005 -25.952 1.00 90.50 98 LYS A CA 1
ATOM 783 C C . LYS A 1 98 ? 10.794 -5.774 -25.920 1.00 90.50 98 LYS A C 1
ATOM 785 O O . LYS A 1 98 ? 10.931 -6.804 -26.576 1.00 90.50 98 LYS A O 1
ATOM 790 N N . LEU A 1 99 ? 11.789 -5.251 -25.206 1.00 93.00 99 LEU A N 1
ATOM 791 C CA . LEU A 1 99 ? 13.111 -5.839 -25.044 1.00 93.00 99 LEU A CA 1
ATOM 792 C C . LEU A 1 99 ? 13.315 -6.244 -23.584 1.00 93.00 99 LEU A C 1
ATOM 794 O O . LEU A 1 99 ? 12.707 -5.684 -22.679 1.00 93.00 99 LEU A O 1
ATOM 798 N N . ASN A 1 100 ? 14.233 -7.180 -23.346 1.00 95.00 100 ASN A N 1
ATOM 799 C CA . ASN A 1 100 ? 14.575 -7.611 -21.985 1.00 95.00 100 ASN A CA 1
ATOM 800 C C . ASN A 1 100 ? 15.706 -6.789 -21.349 1.00 95.00 100 ASN A C 1
ATOM 802 O O . ASN A 1 100 ? 16.007 -6.937 -20.166 1.00 95.00 100 ASN A O 1
ATOM 806 N N . GLY A 1 101 ? 16.351 -5.920 -22.118 1.00 93.44 101 GLY A N 1
ATOM 807 C CA . GLY A 1 101 ? 17.494 -5.146 -21.666 1.00 93.44 101 GLY A CA 1
ATOM 808 C C . GLY A 1 101 ? 18.280 -4.555 -22.824 1.00 93.44 101 GLY A C 1
ATOM 809 O O . GLY A 1 101 ? 17.922 -4.699 -23.994 1.00 93.44 101 GLY A O 1
ATOM 810 N N . ASN A 1 102 ? 19.387 -3.912 -22.482 1.00 93.50 102 ASN A N 1
ATOM 811 C CA . ASN A 1 102 ? 20.405 -3.440 -23.411 1.00 93.50 102 ASN A CA 1
ATOM 812 C C . ASN A 1 102 ? 21.800 -3.859 -22.909 1.00 93.50 102 ASN A C 1
ATOM 814 O O . ASN A 1 102 ? 21.924 -4.745 -22.066 1.00 93.50 102 ASN A O 1
ATOM 818 N N . ARG A 1 103 ? 22.864 -3.242 -23.439 1.00 92.75 103 ARG A N 1
ATOM 819 C CA . ARG A 1 103 ? 24.245 -3.540 -23.017 1.00 92.75 103 ARG A CA 1
ATOM 820 C C . ARG A 1 103 ? 24.536 -3.179 -21.555 1.00 92.75 103 ARG A C 1
ATOM 822 O O . ARG A 1 103 ? 25.432 -3.779 -20.974 1.00 92.75 103 ARG A O 1
ATOM 829 N N . ASP A 1 104 ? 23.797 -2.228 -20.987 1.00 92.25 104 ASP A N 1
ATOM 830 C CA . ASP A 1 104 ? 24.079 -1.641 -19.674 1.00 92.25 104 ASP A CA 1
ATOM 831 C C . ASP A 1 104 ? 23.190 -2.219 -18.561 1.00 92.25 104 ASP A C 1
ATOM 833 O O . ASP A 1 104 ? 23.586 -2.236 -17.398 1.00 92.25 104 ASP A O 1
ATOM 837 N N . MET A 1 105 ? 21.962 -2.640 -18.884 1.00 92.62 105 MET A N 1
ATOM 838 C CA . MET A 1 105 ? 20.952 -3.017 -17.890 1.00 92.62 105 MET A CA 1
ATOM 839 C C . MET A 1 105 ? 19.942 -4.037 -18.433 1.00 92.62 105 MET A C 1
ATOM 841 O O . MET A 1 105 ? 19.648 -4.075 -19.626 1.00 92.62 105 MET A O 1
ATOM 845 N N . THR A 1 106 ? 19.380 -4.845 -17.533 1.00 93.88 106 THR A N 1
ATOM 846 C CA . THR A 1 106 ? 18.337 -5.848 -17.816 1.00 93.88 106 THR A CA 1
ATOM 847 C C . THR A 1 106 ? 17.074 -5.495 -17.033 1.00 93.88 106 THR A C 1
ATOM 849 O O . THR A 1 106 ? 17.130 -5.352 -15.814 1.00 93.88 106 THR A O 1
ATOM 852 N N . TRP A 1 107 ? 15.938 -5.356 -17.718 1.00 90.88 107 TRP A N 1
ATOM 853 C CA . TRP A 1 107 ? 14.636 -5.030 -17.115 1.00 90.88 107 TRP A CA 1
ATOM 854 C C . TRP A 1 107 ? 13.526 -6.021 -17.484 1.00 90.88 107 TRP A C 1
ATOM 856 O O . TRP A 1 107 ? 12.417 -5.881 -16.983 1.00 90.88 107 TRP A O 1
ATOM 866 N N . GLY A 1 108 ? 13.792 -7.009 -18.335 1.00 89.50 108 GLY A N 1
ATOM 867 C CA . GLY A 1 108 ? 12.832 -8.048 -18.695 1.00 89.50 108 GLY A CA 1
ATOM 868 C C . GLY A 1 108 ? 13.419 -9.458 -18.560 1.00 89.50 108 GLY A C 1
ATOM 869 O O . GLY A 1 108 ? 14.630 -9.609 -18.373 1.00 89.50 108 GLY A O 1
ATOM 870 N N . PRO A 1 109 ? 12.576 -10.499 -18.635 1.00 90.38 109 PRO A N 1
ATOM 871 C CA . PRO A 1 109 ? 11.123 -10.421 -18.840 1.00 90.38 109 PRO A CA 1
ATOM 872 C C . PRO A 1 109 ? 10.348 -9.927 -17.604 1.00 90.38 109 PRO A C 1
ATOM 874 O O . PRO A 1 109 ? 9.229 -9.450 -17.737 1.00 90.38 109 PRO A O 1
ATOM 877 N N . ASP A 1 110 ? 10.961 -9.954 -16.416 1.00 92.19 110 ASP A N 1
ATOM 878 C CA . ASP A 1 110 ? 10.391 -9.392 -15.189 1.00 92.19 110 ASP A CA 1
ATOM 879 C C . ASP A 1 110 ? 11.445 -8.576 -14.429 1.00 92.19 110 ASP A C 1
ATOM 881 O O . ASP A 1 110 ? 12.442 -9.101 -13.922 1.00 92.19 110 ASP A O 1
ATOM 885 N N . ALA A 1 111 ? 11.254 -7.256 -14.401 1.00 92.94 111 ALA A N 1
ATOM 886 C CA . ALA A 1 111 ? 12.226 -6.329 -13.843 1.00 92.94 111 ALA A CA 1
ATOM 887 C C . ALA A 1 111 ? 12.392 -6.532 -12.331 1.00 92.94 111 ALA A C 1
ATOM 889 O O . ALA A 1 111 ? 11.448 -6.336 -11.559 1.00 92.94 111 ALA A O 1
ATOM 890 N N . LYS A 1 112 ? 13.629 -6.798 -11.903 1.00 96.62 112 LYS A N 1
ATOM 891 C CA . LYS A 1 112 ? 14.020 -6.799 -10.487 1.00 96.62 112 LYS A CA 1
ATOM 892 C C . LYS A 1 112 ? 14.174 -5.377 -9.942 1.00 96.62 112 LYS A C 1
ATOM 894 O O . LYS A 1 112 ? 14.304 -4.413 -10.707 1.00 96.62 112 LYS A O 1
ATOM 899 N N . LEU A 1 113 ? 14.189 -5.266 -8.612 1.00 97.94 113 LEU A N 1
ATOM 900 C CA . LEU A 1 113 ? 14.608 -4.043 -7.928 1.00 97.94 113 LEU A CA 1
ATOM 901 C C . LEU A 1 113 ? 16.053 -3.682 -8.297 1.00 97.94 113 LEU A C 1
ATOM 903 O O . LEU A 1 113 ? 16.890 -4.549 -8.558 1.00 97.94 113 LEU A O 1
ATOM 907 N N . THR A 1 114 ? 16.331 -2.384 -8.319 1.00 98.12 114 THR A N 1
ATOM 908 C CA . THR A 1 114 ? 17.697 -1.860 -8.286 1.00 98.12 114 THR A CA 1
ATOM 909 C C . THR A 1 114 ? 18.198 -1.838 -6.837 1.00 98.12 114 THR A C 1
ATOM 911 O O . THR A 1 114 ? 17.385 -1.920 -5.911 1.00 98.12 114 THR A O 1
ATOM 914 N N . PRO A 1 115 ? 19.508 -1.634 -6.595 1.00 98.12 115 PRO A N 1
ATOM 915 C CA . PRO A 1 115 ? 20.005 -1.389 -5.241 1.00 98.12 115 PRO A CA 1
ATOM 916 C C . PRO A 1 115 ? 19.300 -0.216 -4.539 1.00 98.12 115 PRO A C 1
ATOM 918 O O . PRO A 1 115 ? 19.049 -0.282 -3.340 1.00 98.12 115 PRO A O 1
ATOM 921 N N . LEU A 1 116 ? 18.919 0.833 -5.283 1.00 98.06 116 LEU A N 1
ATOM 922 C CA . LEU A 1 116 ? 18.116 1.932 -4.739 1.00 98.06 116 LEU A CA 1
ATOM 923 C C . LEU A 1 116 ? 16.713 1.455 -4.339 1.00 98.06 116 LEU A C 1
ATOM 925 O O . LEU A 1 116 ? 16.244 1.798 -3.259 1.00 98.06 116 LEU A O 1
ATOM 929 N N . GLY A 1 117 ? 16.055 0.649 -5.174 1.00 98.25 117 GLY A N 1
ATOM 930 C CA . GLY A 1 117 ? 14.742 0.089 -4.857 1.00 98.25 117 GLY A CA 1
ATOM 931 C C . GLY A 1 117 ? 14.743 -0.810 -3.622 1.00 98.25 117 GLY A C 1
ATOM 932 O O . GLY A 1 117 ? 13.801 -0.764 -2.834 1.00 98.25 117 GLY A O 1
ATOM 933 N N . GLU A 1 118 ? 15.810 -1.579 -3.407 1.00 98.56 118 GLU A N 1
ATOM 934 C CA . GLU A 1 118 ? 15.980 -2.339 -2.166 1.00 98.56 118 GLU A CA 1
ATOM 935 C C . GLU A 1 118 ? 16.142 -1.430 -0.944 1.00 98.56 118 GLU A C 1
ATOM 937 O O . GLU A 1 118 ? 15.564 -1.713 0.104 1.00 98.56 118 GLU A O 1
ATOM 942 N N . THR A 1 119 ? 16.921 -0.349 -1.058 1.00 98.38 119 THR A N 1
ATOM 943 C CA . THR A 1 119 ? 17.071 0.641 0.020 1.00 98.38 119 THR A CA 1
ATOM 944 C C . THR A 1 119 ? 15.730 1.279 0.364 1.00 98.38 119 THR A C 1
ATOM 946 O O . THR A 1 119 ? 15.369 1.299 1.534 1.00 98.38 119 THR A O 1
ATOM 949 N N . GLN A 1 120 ? 14.943 1.683 -0.637 1.00 98.06 120 GLN A N 1
ATOM 950 C CA . GLN A 1 120 ? 13.601 2.238 -0.428 1.00 98.06 120 GLN A CA 1
ATOM 951 C C . GLN A 1 120 ? 12.684 1.267 0.337 1.00 98.06 120 GLN A C 1
ATOM 953 O O . GLN A 1 120 ? 11.995 1.661 1.271 1.00 98.06 120 GLN A O 1
ATOM 958 N N . ALA A 1 121 ? 12.703 -0.028 0.003 1.00 98.06 121 ALA A N 1
ATOM 959 C CA . ALA A 1 121 ? 11.917 -1.027 0.734 1.00 98.06 121 ALA A CA 1
ATOM 960 C C . ALA A 1 121 ? 12.395 -1.212 2.191 1.00 98.06 121 ALA A C 1
ATOM 962 O O . ALA A 1 121 ? 11.581 -1.414 3.096 1.00 98.06 121 ALA A O 1
ATOM 963 N N . LYS A 1 122 ? 13.712 -1.115 2.428 1.00 98.06 122 LYS A N 1
ATOM 964 C CA . LYS A 1 122 ? 14.325 -1.181 3.766 1.00 98.06 122 LYS A CA 1
ATOM 965 C C . LYS A 1 122 ? 14.033 0.068 4.606 1.00 98.06 122 LYS A C 1
ATOM 967 O O . LYS A 1 122 ? 13.914 -0.050 5.821 1.00 98.06 122 LYS A O 1
ATOM 972 N N . GLU A 1 123 ? 13.873 1.238 3.993 1.00 97.94 123 GLU A N 1
ATOM 973 C CA . GLU A 1 123 ? 13.452 2.466 4.683 1.00 97.94 123 GLU A CA 1
ATOM 974 C C . GLU A 1 123 ? 12.024 2.331 5.236 1.00 97.94 123 GLU A C 1
ATOM 976 O O . GLU A 1 123 ? 11.776 2.672 6.392 1.00 97.94 123 GLU A O 1
ATOM 981 N N . VAL A 1 124 ? 11.104 1.720 4.477 1.00 97.50 124 VAL A N 1
ATOM 982 C CA . VAL A 1 124 ? 9.758 1.380 4.979 1.00 97.50 124 VAL A CA 1
ATOM 983 C C . VAL A 1 124 ? 9.828 0.366 6.125 1.00 97.50 124 VAL A C 1
ATOM 985 O O . VAL A 1 124 ? 9.123 0.522 7.120 1.00 97.50 124 VAL A O 1
ATOM 988 N N . ASN A 1 125 ? 10.680 -0.661 6.019 1.00 98.00 125 ASN A N 1
ATOM 989 C CA . ASN A 1 125 ? 10.898 -1.630 7.104 1.00 98.00 125 ASN A CA 1
ATOM 990 C C . ASN A 1 125 ? 11.392 -0.944 8.386 1.00 98.00 125 ASN A C 1
ATOM 992 O O . ASN A 1 125 ? 10.921 -1.264 9.476 1.00 98.00 125 ASN A O 1
ATOM 996 N N . ALA A 1 126 ? 12.314 0.015 8.258 1.00 98.12 126 ALA A N 1
ATOM 997 C CA . ALA A 1 126 ? 12.813 0.793 9.384 1.00 98.12 126 ALA A CA 1
ATOM 998 C C . ALA A 1 126 ? 11.695 1.612 10.045 1.00 98.12 126 ALA A C 1
ATOM 1000 O O . ALA A 1 126 ? 11.577 1.571 11.267 1.00 98.12 126 ALA A O 1
ATOM 1001 N N . LEU A 1 127 ? 10.832 2.264 9.253 1.00 97.75 127 LEU A N 1
ATOM 1002 C CA . LEU A 1 127 ? 9.668 2.989 9.773 1.00 97.75 127 LEU A CA 1
ATOM 1003 C C . LEU A 1 127 ? 8.687 2.055 10.500 1.00 97.75 127 LEU A C 1
ATOM 1005 O O . LEU A 1 127 ? 8.233 2.375 11.595 1.00 97.75 127 LEU A O 1
ATOM 1009 N N . TRP A 1 128 ? 8.398 0.868 9.953 1.00 97.94 128 TRP A N 1
ATOM 1010 C CA . TRP A 1 128 ? 7.595 -0.125 10.674 1.00 97.94 128 TRP A CA 1
ATOM 1011 C C . TRP A 1 128 ? 8.237 -0.519 12.005 1.00 97.94 128 TRP A C 1
ATOM 1013 O O . TRP A 1 128 ? 7.556 -0.529 13.025 1.00 97.94 128 TRP A O 1
ATOM 1023 N N . LYS A 1 129 ? 9.538 -0.833 12.022 1.00 98.00 129 LYS A N 1
ATOM 1024 C CA . LYS A 1 129 ? 10.255 -1.223 13.248 1.00 98.00 129 LYS A CA 1
ATOM 1025 C C . LYS A 1 129 ? 10.259 -0.107 14.292 1.00 98.00 129 LYS A C 1
ATOM 1027 O O . LYS A 1 129 ? 10.081 -0.397 15.473 1.00 98.00 129 LYS A O 1
ATOM 1032 N N . GLU A 1 130 ? 10.414 1.144 13.870 1.00 97.31 130 GLU A N 1
ATOM 1033 C CA . GLU A 1 130 ? 10.303 2.314 14.742 1.00 97.31 130 GLU A CA 1
ATOM 1034 C C . GLU A 1 130 ? 8.923 2.364 15.411 1.00 97.31 130 GLU A C 1
ATOM 1036 O O . GLU A 1 130 ? 8.828 2.349 16.640 1.00 97.31 130 GLU A O 1
ATOM 1041 N N . GLU A 1 131 ? 7.852 2.325 14.618 1.00 97.50 131 GLU A N 1
ATOM 1042 C CA . GLU A 1 131 ? 6.478 2.427 15.115 1.00 97.50 131 GLU A CA 1
ATOM 1043 C C . GLU A 1 131 ? 6.031 1.195 15.925 1.00 97.50 131 GLU A C 1
ATOM 1045 O O . GLU A 1 131 ? 5.249 1.316 16.866 1.00 97.50 131 GLU A O 1
ATOM 1050 N N . LEU A 1 132 ? 6.561 0.007 15.624 1.00 97.12 132 LEU A N 1
ATOM 1051 C CA . LEU A 1 132 ? 6.341 -1.218 16.406 1.00 97.12 132 LEU A CA 1
ATOM 1052 C C . LEU A 1 132 ? 7.063 -1.195 17.754 1.00 97.12 132 LEU A C 1
ATOM 1054 O O . LEU A 1 132 ? 6.596 -1.802 18.714 1.00 97.12 132 LEU A O 1
ATOM 1058 N N . SER A 1 133 ? 8.207 -0.513 17.838 1.00 96.94 133 SER A N 1
ATOM 1059 C CA . SER A 1 133 ? 9.018 -0.456 19.060 1.00 96.94 133 SER A CA 1
ATOM 1060 C C . SER A 1 133 ? 8.450 0.475 20.137 1.00 96.94 133 SER A C 1
ATOM 1062 O O . SER A 1 133 ? 8.979 0.530 21.251 1.00 96.94 133 SER A O 1
ATOM 1064 N N . ARG A 1 134 ? 7.368 1.202 19.831 1.00 95.19 134 ARG A N 1
ATOM 1065 C CA . ARG A 1 134 ? 6.736 2.161 20.739 1.00 95.19 134 ARG A CA 1
ATOM 1066 C C . ARG A 1 134 ? 6.240 1.476 22.024 1.00 95.19 134 ARG A C 1
ATOM 1068 O O . ARG A 1 134 ? 5.368 0.603 21.962 1.00 95.19 134 ARG A O 1
ATOM 1075 N N . PRO A 1 135 ? 6.746 1.867 23.213 1.00 94.81 135 PRO A N 1
ATOM 1076 C CA . PRO A 1 135 ? 6.436 1.182 24.466 1.00 94.81 135 PRO A CA 1
ATOM 1077 C C . PRO A 1 135 ? 4.943 1.181 24.799 1.00 94.81 135 PRO A C 1
ATOM 1079 O O . PRO A 1 135 ? 4.364 2.201 25.166 1.00 94.81 135 PRO A O 1
ATOM 1082 N N . GLY A 1 136 ? 4.326 0.004 24.701 1.00 95.44 136 GLY A N 1
ATOM 1083 C CA . GLY A 1 136 ? 2.906 -0.170 24.977 1.00 95.44 136 GLY A CA 1
ATOM 1084 C C . GLY A 1 136 ? 1.982 0.526 23.976 1.00 95.44 136 GLY A C 1
ATOM 1085 O O . GLY A 1 136 ? 0.817 0.703 24.312 1.00 95.44 136 GLY A O 1
ATOM 1086 N N . ASP A 1 137 ? 2.458 0.913 22.793 1.00 97.06 137 ASP A N 1
ATOM 1087 C CA . ASP A 1 137 ? 1.659 1.534 21.728 1.00 97.06 137 ASP A CA 1
ATOM 1088 C C . ASP A 1 137 ? 2.179 1.135 20.331 1.00 97.06 137 ASP A C 1
ATOM 1090 O O . ASP A 1 137 ? 2.511 2.015 19.540 1.00 97.06 137 ASP A O 1
ATOM 1094 N N . PRO A 1 138 ? 2.352 -0.167 20.028 1.00 96.81 138 PRO A N 1
ATOM 1095 C CA . PRO A 1 138 ? 2.854 -0.584 18.723 1.00 96.81 138 PRO A CA 1
ATOM 1096 C C . PRO A 1 138 ? 1.841 -0.265 17.617 1.00 96.81 138 PRO A C 1
ATOM 1098 O O . PRO A 1 138 ? 0.633 -0.380 17.823 1.00 96.81 138 PRO A O 1
ATOM 1101 N N . VAL A 1 139 ? 2.333 0.065 16.422 1.00 97.19 139 VAL A N 1
ATOM 1102 C CA . VAL A 1 139 ? 1.478 0.181 15.230 1.00 97.19 139 VAL A CA 1
ATOM 1103 C C . VAL A 1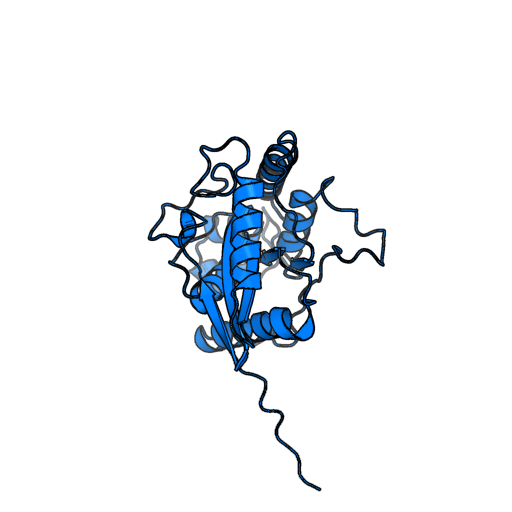 139 ? 0.719 -1.126 14.946 1.00 97.19 139 VAL A C 1
ATOM 1105 O O . VAL A 1 139 ? 1.309 -2.209 15.043 1.00 97.19 139 VAL A O 1
ATOM 1108 N N . PRO A 1 140 ? -0.565 -1.064 14.538 1.00 96.00 140 PRO A N 1
ATOM 1109 C CA . PRO A 1 140 ? -1.312 -2.250 14.134 1.00 96.00 140 PRO A CA 1
ATOM 1110 C C . PRO A 1 140 ? -0.737 -2.858 12.854 1.00 96.00 140 PRO A C 1
ATOM 1112 O O . PRO A 1 140 ? -0.665 -2.203 11.809 1.00 96.00 140 PRO A O 1
ATOM 1115 N N . LEU A 1 141 ? -0.347 -4.130 12.927 1.00 95.25 141 LEU A N 1
ATOM 1116 C CA . LEU A 1 141 ? 0.173 -4.863 11.777 1.00 95.25 141 LEU A CA 1
ATOM 1117 C C . LEU A 1 141 ? -0.951 -5.328 10.841 1.00 95.25 141 LEU A C 1
ATOM 1119 O O . LEU A 1 141 ? -2.024 -5.708 11.314 1.00 95.25 141 LEU A O 1
ATOM 1123 N N . PRO A 1 142 ? -0.699 -5.379 9.520 1.00 94.75 142 PRO A N 1
ATOM 1124 C CA . PRO A 1 142 ? -1.590 -6.055 8.589 1.00 94.75 142 PRO A CA 1
ATOM 1125 C C . PRO A 1 142 ? -1.776 -7.538 8.945 1.00 94.75 142 PRO A C 1
ATOM 1127 O O . PRO A 1 142 ? -0.805 -8.242 9.226 1.00 94.75 142 PRO A O 1
ATOM 1130 N N . THR A 1 143 ? -3.014 -8.025 8.874 1.00 90.88 143 THR A N 1
ATOM 1131 C CA . THR A 1 143 ? -3.360 -9.449 9.021 1.00 90.88 143 THR A CA 1
ATOM 1132 C C . THR A 1 143 ? -3.398 -10.178 7.681 1.00 90.88 143 THR A C 1
ATOM 1134 O O . THR A 1 143 ? -3.178 -11.384 7.640 1.00 90.88 143 THR A O 1
ATOM 1137 N N . LYS A 1 144 ? -3.604 -9.444 6.580 1.00 92.62 144 LYS A N 1
ATOM 1138 C CA . LYS A 1 144 ? -3.522 -9.947 5.202 1.00 92.62 144 LYS A CA 1
ATOM 1139 C C . LYS A 1 144 ? -2.582 -9.088 4.371 1.00 92.62 144 LYS A C 1
ATOM 1141 O O . LYS A 1 144 ? -2.617 -7.855 4.433 1.00 92.62 144 LYS A O 1
ATOM 1146 N N . LEU A 1 145 ? -1.771 -9.751 3.557 1.00 94.06 145 LEU A N 1
ATOM 1147 C CA . LEU A 1 145 ? -0.823 -9.126 2.646 1.00 94.06 145 LEU A CA 1
ATOM 1148 C C . LEU A 1 145 ? -1.173 -9.533 1.217 1.00 94.06 145 LEU A C 1
ATOM 1150 O O . LEU A 1 145 ? -1.253 -10.720 0.924 1.00 94.06 145 LEU A O 1
ATOM 1154 N N . PHE A 1 146 ? -1.335 -8.566 0.326 1.00 95.31 146 PHE A N 1
ATOM 1155 C CA . PHE A 1 146 ? -1.557 -8.787 -1.097 1.00 95.31 146 PHE A CA 1
ATOM 1156 C C . PHE A 1 146 ? -0.395 -8.207 -1.893 1.00 95.31 146 PHE A C 1
ATOM 1158 O O . PHE A 1 146 ? 0.101 -7.121 -1.580 1.00 95.31 146 PHE A O 1
ATOM 1165 N N . SER A 1 147 ? 0.023 -8.896 -2.950 1.00 94.69 147 SER A N 1
ATOM 1166 C CA . SER A 1 147 ? 1.076 -8.391 -3.831 1.00 94.69 147 SER A CA 1
ATOM 1167 C C . SER A 1 147 ? 0.789 -8.664 -5.293 1.00 94.69 147 SER A C 1
ATOM 1169 O O . SER A 1 147 ? 0.217 -9.693 -5.648 1.00 94.69 147 SER A O 1
ATOM 1171 N N . SER A 1 148 ? 1.253 -7.758 -6.151 1.00 93.38 148 SER A N 1
ATOM 1172 C CA . SER A 1 148 ? 1.429 -8.071 -7.567 1.00 93.38 148 SER A CA 1
ATOM 1173 C C . SER A 1 148 ? 2.461 -9.200 -7.740 1.00 93.38 148 SER A C 1
ATOM 1175 O O . SER A 1 148 ? 3.459 -9.214 -7.016 1.00 93.38 148 SER A O 1
ATOM 1177 N N . PRO A 1 149 ? 2.285 -10.097 -8.730 1.00 90.94 149 PRO A N 1
ATOM 1178 C CA . PRO A 1 149 ? 3.200 -11.217 -8.965 1.00 90.94 149 PRO A CA 1
ATOM 1179 C C . PRO A 1 149 ? 4.576 -10.802 -9.498 1.00 90.94 149 PRO A C 1
ATOM 1181 O O . PRO A 1 149 ? 5.497 -11.610 -9.490 1.00 90.94 149 PRO A O 1
ATOM 1184 N N . LEU A 1 150 ? 4.745 -9.558 -9.962 1.00 92.19 150 LEU A N 1
ATOM 1185 C CA . LEU A 1 150 ? 6.015 -9.112 -10.540 1.00 92.19 150 LEU A CA 1
ATOM 1186 C C . LEU A 1 150 ? 7.115 -9.042 -9.473 1.00 92.19 150 LEU A C 1
ATOM 1188 O O . LEU A 1 150 ? 6.909 -8.486 -8.388 1.00 92.19 150 LEU A O 1
ATOM 1192 N N . ALA A 1 151 ? 8.311 -9.530 -9.808 1.00 93.38 151 ALA A N 1
ATOM 1193 C CA . ALA A 1 151 ? 9.431 -9.755 -8.896 1.00 93.38 151 ALA A CA 1
ATOM 1194 C C . ALA A 1 151 ? 9.765 -8.534 -8.036 1.00 93.38 151 ALA A C 1
ATOM 1196 O O . ALA A 1 151 ? 10.035 -8.664 -6.846 1.00 93.38 151 ALA A O 1
ATOM 1197 N N . ARG A 1 152 ? 9.712 -7.327 -8.607 1.00 95.62 152 ARG A N 1
ATOM 1198 C CA . ARG A 1 152 ? 9.940 -6.077 -7.862 1.00 95.62 152 ARG A CA 1
ATOM 1199 C C . ARG A 1 152 ? 8.914 -5.806 -6.759 1.00 95.62 152 ARG A C 1
ATOM 1201 O O . ARG A 1 152 ? 9.286 -5.248 -5.730 1.00 95.62 152 ARG A O 1
ATOM 1208 N N . ALA A 1 153 ? 7.644 -6.159 -6.960 1.00 96.00 153 ALA A N 1
ATOM 1209 C CA . ALA A 1 153 ? 6.592 -5.962 -5.965 1.00 96.00 153 ALA A CA 1
ATOM 1210 C C . ALA A 1 153 ? 6.729 -6.996 -4.843 1.00 96.00 153 ALA A C 1
ATOM 1212 O O . ALA A 1 153 ? 6.750 -6.615 -3.676 1.00 96.00 153 ALA A O 1
ATOM 1213 N N . LEU A 1 154 ? 6.949 -8.267 -5.198 1.00 95.19 154 LEU A N 1
ATOM 1214 C CA . LEU A 1 154 ? 7.246 -9.335 -4.238 1.00 95.19 154 LEU A CA 1
ATOM 1215 C C . LEU A 1 154 ? 8.495 -9.029 -3.401 1.00 95.19 154 LEU A C 1
ATOM 1217 O O . LEU A 1 154 ? 8.430 -9.085 -2.179 1.00 95.19 154 LEU A O 1
ATOM 1221 N N . ALA A 1 155 ? 9.600 -8.626 -4.034 1.00 96.31 155 ALA A N 1
ATOM 1222 C CA . ALA A 1 155 ? 10.830 -8.268 -3.331 1.00 96.31 155 ALA A CA 1
ATOM 1223 C C . ALA A 1 155 ? 10.658 -7.030 -2.438 1.00 96.31 155 ALA A C 1
ATOM 1225 O O . ALA A 1 155 ? 11.249 -6.964 -1.365 1.00 96.31 155 ALA A O 1
ATOM 1226 N N . THR A 1 156 ? 9.842 -6.052 -2.855 1.00 97.62 156 THR A N 1
ATOM 1227 C CA . THR A 1 156 ? 9.523 -4.897 -2.000 1.00 97.62 156 THR A CA 1
ATOM 1228 C C . THR A 1 156 ? 8.762 -5.351 -0.761 1.00 97.62 156 THR A C 1
ATOM 1230 O O . THR A 1 156 ? 9.159 -4.992 0.341 1.00 97.62 156 THR A O 1
ATOM 1233 N N . LEU A 1 157 ? 7.713 -6.164 -0.933 1.00 96.06 157 LEU A N 1
ATOM 1234 C CA . LEU A 1 157 ? 6.916 -6.688 0.173 1.00 96.06 157 LEU A CA 1
ATOM 1235 C C . LEU A 1 157 ? 7.784 -7.479 1.156 1.00 96.06 157 LEU A C 1
ATOM 1237 O O . LEU A 1 157 ? 7.733 -7.218 2.357 1.00 96.06 157 LEU A O 1
ATOM 1241 N N . ASP A 1 158 ? 8.597 -8.403 0.638 1.00 94.69 158 ASP A N 1
ATOM 1242 C CA . ASP A 1 158 ? 9.496 -9.238 1.437 1.00 94.69 158 ASP A CA 1
ATOM 1243 C C . ASP A 1 158 ? 10.460 -8.376 2.262 1.00 94.69 158 ASP A C 1
ATOM 1245 O O . ASP A 1 158 ? 10.509 -8.482 3.484 1.00 94.69 158 ASP A O 1
ATOM 1249 N N . LEU A 1 159 ? 11.144 -7.420 1.624 1.00 97.00 159 LEU A N 1
ATOM 1250 C CA . LEU A 1 159 ? 12.046 -6.497 2.316 1.00 97.00 159 LEU A CA 1
ATOM 1251 C C . LEU A 1 159 ? 11.322 -5.596 3.326 1.00 97.00 159 LEU A C 1
ATOM 1253 O O . LEU A 1 159 ? 11.879 -5.320 4.387 1.00 97.00 159 LEU A O 1
ATOM 1257 N N . THR A 1 160 ? 10.102 -5.141 3.022 1.00 97.00 160 THR A N 1
ATOM 1258 C CA . THR A 1 160 ? 9.299 -4.293 3.916 1.00 97.00 160 THR A CA 1
ATOM 1259 C C . THR A 1 160 ? 8.913 -5.020 5.200 1.00 97.00 160 THR A C 1
ATOM 1261 O O . THR A 1 160 ? 8.995 -4.414 6.265 1.00 97.00 160 THR A O 1
ATOM 1264 N N . PHE A 1 161 ? 8.545 -6.302 5.137 1.00 95.38 161 PHE A N 1
ATOM 1265 C CA . PHE A 1 161 ? 8.092 -7.069 6.307 1.00 95.38 161 PHE A CA 1
ATOM 1266 C C . PHE A 1 161 ? 9.135 -8.035 6.878 1.00 95.38 161 PHE A C 1
ATOM 1268 O O . PHE A 1 161 ? 8.852 -8.742 7.849 1.00 95.38 161 PHE A O 1
ATOM 1275 N N . LYS A 1 162 ? 10.357 -8.021 6.340 1.00 94.00 162 LYS A N 1
ATOM 1276 C CA . LYS A 1 162 ? 11.474 -8.815 6.843 1.00 94.00 162 LYS A CA 1
ATOM 1277 C C . LYS A 1 162 ? 11.720 -8.569 8.334 1.00 94.00 162 LYS A C 1
ATOM 1279 O O . LYS A 1 162 ? 11.885 -7.426 8.776 1.00 94.00 162 LYS A O 1
ATOM 1284 N N . ASP A 1 163 ? 11.777 -9.662 9.091 1.00 92.12 163 ASP A N 1
ATOM 1285 C CA . ASP A 1 163 ? 11.915 -9.696 10.554 1.00 92.12 163 ASP A CA 1
ATOM 1286 C C . ASP A 1 163 ? 10.761 -9.012 11.324 1.00 92.12 163 ASP A C 1
ATOM 1288 O O . ASP A 1 163 ? 10.917 -8.682 12.499 1.00 92.12 163 ASP A O 1
ATOM 1292 N N . ILE A 1 164 ? 9.618 -8.764 10.673 1.00 91.38 164 ILE A N 1
ATOM 1293 C CA . ILE A 1 164 ? 8.404 -8.192 11.284 1.00 91.38 164 ILE A CA 1
ATOM 1294 C C . ILE A 1 164 ? 7.271 -9.216 11.271 1.00 91.38 164 ILE A C 1
ATOM 1296 O O . ILE A 1 164 ? 6.615 -9.429 12.290 1.00 91.38 164 ILE A O 1
ATOM 1300 N N . LEU A 1 165 ? 7.034 -9.836 10.114 1.00 82.06 165 LEU A N 1
ATOM 1301 C CA . LEU 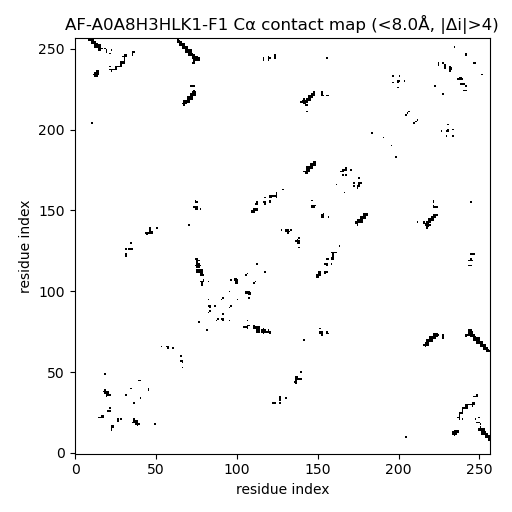A 1 165 ? 6.038 -10.889 9.943 1.00 82.06 165 LEU A CA 1
ATOM 1302 C C . LEU A 1 165 ? 6.741 -12.243 9.785 1.00 82.06 165 LEU A C 1
ATOM 1304 O O . LEU A 1 165 ? 7.890 -12.271 9.337 1.00 82.06 165 LEU A O 1
ATOM 1308 N N . PRO A 1 166 ? 6.104 -13.361 10.179 1.00 66.69 166 PRO A N 1
ATOM 1309 C CA . PRO A 1 166 ? 6.712 -14.679 10.046 1.00 66.69 166 PRO A CA 1
ATOM 1310 C C . PRO A 1 166 ? 7.102 -14.956 8.597 1.00 66.69 166 PRO A C 1
ATOM 1312 O O . PRO A 1 166 ? 6.349 -14.661 7.668 1.00 66.69 166 PRO A O 1
ATOM 1315 N N . ASN A 1 167 ? 8.302 -15.503 8.406 1.00 56.97 167 ASN A N 1
ATOM 1316 C CA . ASN A 1 167 ? 8.768 -15.893 7.082 1.00 56.97 167 ASN A CA 1
ATOM 1317 C C . ASN A 1 167 ? 7.816 -16.962 6.523 1.00 56.97 167 ASN A C 1
ATOM 1319 O O . ASN A 1 167 ? 7.394 -17.851 7.259 1.00 56.97 167 ASN A O 1
ATOM 1323 N N . GLY A 1 168 ? 7.507 -16.900 5.224 1.00 53.19 168 GLY A N 1
ATOM 1324 C CA . GLY A 1 168 ? 6.536 -17.777 4.547 1.00 53.19 168 GLY A CA 1
ATOM 1325 C C . GLY A 1 168 ? 6.898 -19.271 4.473 1.00 53.19 168 GLY A C 1
ATOM 1326 O O . GLY A 1 168 ? 6.375 -19.970 3.605 1.00 53.19 168 GLY A O 1
ATOM 1327 N N . GLU A 1 169 ? 7.802 -19.745 5.334 1.00 57.53 169 GLU A N 1
ATOM 1328 C CA . GLU A 1 169 ? 8.082 -21.165 5.573 1.00 57.53 169 GLU A CA 1
ATOM 1329 C C . GLU A 1 169 ? 6.941 -21.846 6.340 1.00 57.53 169 GLU A C 1
ATOM 1331 O O . GLU A 1 169 ? 6.711 -23.040 6.149 1.00 57.53 169 GLU A O 1
ATOM 1336 N N . ASP A 1 170 ? 6.190 -21.091 7.149 1.00 61.97 170 ASP A N 1
ATOM 1337 C CA . ASP A 1 170 ? 4.934 -21.570 7.721 1.00 61.97 170 ASP A CA 1
ATOM 1338 C C . ASP A 1 170 ? 3.818 -21.447 6.674 1.00 61.97 170 ASP A C 1
ATOM 1340 O O . ASP A 1 170 ? 3.311 -20.360 6.379 1.00 61.97 170 ASP A O 1
ATOM 1344 N N . ILE A 1 171 ? 3.484 -22.578 6.050 1.00 58.06 171 ILE A N 1
ATOM 1345 C CA . ILE A 1 171 ? 2.474 -22.649 4.989 1.00 58.06 171 ILE A CA 1
ATOM 1346 C C . ILE A 1 171 ? 1.059 -22.323 5.482 1.00 58.06 171 ILE A C 1
ATOM 1348 O O . ILE A 1 171 ? 0.229 -21.966 4.645 1.00 58.06 171 ILE A O 1
ATOM 1352 N N . ASP A 1 172 ? 0.819 -22.398 6.794 1.00 64.94 172 ASP A N 1
ATOM 1353 C CA . ASP A 1 172 ? -0.483 -22.178 7.420 1.00 64.94 172 ASP A CA 1
ATOM 1354 C C . ASP A 1 172 ? -0.597 -20.789 8.091 1.00 64.94 172 ASP A C 1
ATOM 1356 O O . ASP A 1 172 ? -1.654 -20.472 8.645 1.00 64.94 172 ASP A O 1
ATOM 1360 N N . ASP A 1 173 ? 0.434 -19.920 8.035 1.00 68.81 173 ASP A N 1
ATOM 1361 C CA . ASP A 1 173 ? 0.329 -18.569 8.617 1.00 68.81 173 ASP A CA 1
ATOM 1362 C C . ASP A 1 173 ? -0.660 -17.703 7.804 1.00 68.81 173 ASP A C 1
ATOM 1364 O O . ASP A 1 173 ? -0.444 -17.451 6.610 1.00 68.81 173 ASP A O 1
ATOM 1368 N N . PRO A 1 174 ? -1.727 -17.171 8.435 1.00 62.94 174 PRO A N 1
ATOM 1369 C CA . PRO A 1 174 ? -2.730 -16.351 7.755 1.00 62.94 174 PRO A CA 1
ATOM 1370 C C . PRO A 1 174 ? -2.186 -15.033 7.176 1.00 62.94 174 PRO A C 1
ATOM 1372 O O . PRO A 1 174 ? -2.863 -14.426 6.345 1.00 62.94 174 PRO A O 1
ATOM 1375 N N . ARG A 1 175 ? -0.985 -14.599 7.587 1.00 67.12 175 ARG A N 1
ATOM 1376 C CA . ARG A 1 175 ? -0.274 -13.392 7.125 1.00 67.12 175 ARG A CA 1
ATOM 1377 C C . ARG A 1 175 ? 0.684 -13.666 5.970 1.00 67.12 175 ARG A C 1
ATOM 1379 O O . ARG A 1 175 ? 1.391 -12.753 5.540 1.00 67.12 175 ARG A O 1
ATOM 1386 N N . LYS A 1 176 ? 0.713 -14.890 5.439 1.00 75.44 176 LYS A N 1
ATOM 1387 C CA . LYS A 1 176 ? 1.436 -15.197 4.205 1.00 75.44 176 LYS A CA 1
ATOM 1388 C C . LYS A 1 176 ? 0.946 -14.290 3.061 1.00 75.44 176 LYS A C 1
ATOM 1390 O O . LYS A 1 176 ? -0.264 -14.109 2.907 1.00 75.44 176 LYS A O 1
ATOM 1395 N N . PRO A 1 177 ? 1.852 -13.742 2.228 1.00 75.88 177 PRO A N 1
ATOM 1396 C CA . PRO A 1 177 ? 1.450 -12.946 1.076 1.00 75.88 177 PRO A CA 1
ATOM 1397 C C . PRO A 1 177 ? 0.571 -13.734 0.105 1.00 75.88 177 PRO A C 1
ATOM 1399 O O . PRO A 1 177 ? 0.970 -14.779 -0.411 1.00 75.88 177 PRO A O 1
ATOM 1402 N N . LEU A 1 178 ? -0.610 -13.191 -0.177 1.00 75.38 178 LEU A N 1
ATOM 1403 C CA . LEU A 1 178 ? -1.476 -13.612 -1.265 1.00 75.38 178 LEU A CA 1
ATOM 1404 C C . LEU A 1 178 ? -1.027 -12.895 -2.537 1.00 75.38 178 LEU A C 1
ATOM 1406 O O . LEU A 1 178 ? -1.166 -11.677 -2.689 1.00 75.38 178 LEU A O 1
ATOM 1410 N N . VAL A 1 179 ? -0.444 -13.662 -3.452 1.00 79.50 179 VAL A N 1
ATOM 1411 C CA . VAL A 1 179 ? -0.070 -13.159 -4.771 1.00 79.5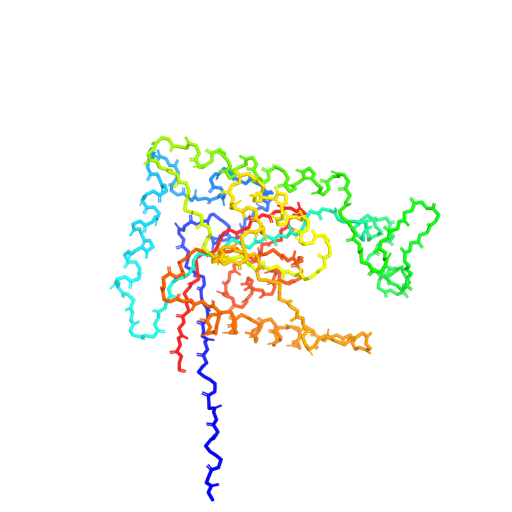0 179 VAL A CA 1
ATOM 1412 C C . VAL A 1 179 ? -1.334 -13.085 -5.615 1.00 79.50 179 VAL A C 1
ATOM 1414 O O . VAL A 1 179 ? -1.974 -14.100 -5.877 1.00 79.50 179 VAL A O 1
ATOM 1417 N N . LEU A 1 180 ? -1.711 -11.870 -6.004 1.00 77.00 180 LEU A N 1
ATOM 1418 C CA . LEU A 1 180 ? -2.868 -11.638 -6.859 1.00 77.00 180 LEU A CA 1
ATOM 1419 C C . LEU A 1 180 ? -2.434 -11.835 -8.309 1.00 77.00 180 LEU A C 1
ATOM 1421 O O . LEU A 1 180 ? -2.025 -10.886 -8.980 1.00 77.00 180 LEU A O 1
ATOM 1425 N N . GLU A 1 181 ? -2.462 -13.088 -8.757 1.00 61.31 181 GLU A N 1
ATOM 1426 C CA . GLU A 1 181 ? -2.293 -13.415 -10.168 1.00 61.31 181 GLU A CA 1
ATOM 1427 C C . GLU A 1 181 ? -3.478 -12.878 -10.971 1.00 61.31 181 GLU A C 1
ATOM 1429 O O . GLU A 1 181 ? -4.628 -12.891 -10.528 1.00 61.31 181 GLU A O 1
ATOM 1434 N N . ASP A 1 182 ? -3.174 -12.336 -12.143 1.00 54.28 182 ASP A N 1
ATOM 1435 C CA . ASP A 1 182 ? -4.169 -11.718 -13.001 1.00 54.28 182 ASP A CA 1
ATOM 1436 C C . ASP A 1 182 ? -4.612 -12.721 -14.068 1.00 54.28 182 ASP A C 1
ATOM 1438 O O . ASP A 1 182 ? -3.906 -12.939 -15.049 1.00 54.28 182 ASP A O 1
ATOM 1442 N N . GLU A 1 183 ? -5.784 -13.333 -13.890 1.00 41.41 183 GLU A N 1
ATOM 1443 C CA . GLU A 1 183 ? -6.404 -14.178 -14.922 1.00 41.41 183 GLU A CA 1
ATOM 1444 C C . GLU A 1 183 ? -6.964 -13.356 -16.105 1.00 41.41 183 GLU A C 1
ATOM 1446 O O . GLU A 1 183 ? -7.344 -13.924 -17.130 1.00 41.41 183 GLU A O 1
ATOM 1451 N N . LEU A 1 184 ? -7.042 -12.022 -15.983 1.00 40.84 184 LEU A N 1
ATOM 1452 C CA . LEU A 1 184 ? -7.657 -11.116 -16.963 1.00 40.84 184 LEU A CA 1
ATOM 1453 C C . LEU A 1 184 ? -6.635 -10.277 -17.746 1.00 40.84 184 LEU A C 1
ATOM 1455 O O . LEU A 1 184 ? -7.022 -9.521 -18.639 1.00 40.84 184 LEU A O 1
ATOM 1459 N N . TRP A 1 185 ? -5.341 -10.410 -17.447 1.00 40.75 185 TRP A N 1
ATOM 1460 C CA . TRP A 1 185 ? -4.271 -9.753 -18.192 1.00 40.75 185 TRP A CA 1
ATOM 1461 C C . TRP A 1 185 ? -3.870 -10.583 -19.419 1.00 40.75 185 TRP A C 1
ATOM 1463 O O . TRP A 1 185 ? -3.563 -11.768 -19.315 1.00 40.75 185 TRP A O 1
ATOM 1473 N N . SER A 1 186 ? -3.858 -9.952 -20.595 1.00 34.22 186 SER A N 1
ATOM 1474 C CA . SER A 1 186 ? -3.402 -10.550 -21.855 1.00 34.22 186 SER A CA 1
ATOM 1475 C C . SER A 1 186 ? -2.202 -9.775 -22.386 1.00 34.22 186 SER A C 1
ATOM 1477 O O . SER A 1 186 ? -2.291 -8.563 -22.576 1.00 34.22 186 SER A O 1
ATOM 1479 N N . GLU A 1 187 ? -1.117 -10.476 -22.730 1.00 39.22 187 GLU A N 1
ATOM 1480 C CA . GLU A 1 187 ? 0.076 -9.898 -23.380 1.00 39.22 187 GLU A CA 1
ATOM 1481 C C . GLU A 1 187 ? -0.234 -9.175 -24.705 1.00 39.22 187 GLU A C 1
ATOM 1483 O O . GLU A 1 187 ? 0.577 -8.395 -25.200 1.00 39.22 187 GLU A O 1
ATOM 1488 N N . THR A 1 188 ? -1.399 -9.436 -25.306 1.00 32.56 188 THR A N 1
ATOM 1489 C CA . THR A 1 188 ? -1.738 -8.992 -26.666 1.00 32.56 188 THR A CA 1
ATOM 1490 C C . THR A 1 188 ? -2.671 -7.781 -26.729 1.00 32.56 188 THR A C 1
ATOM 1492 O O . THR A 1 188 ? -2.961 -7.311 -27.830 1.00 32.56 188 THR A O 1
ATOM 1495 N N . VAL A 1 189 ? -3.133 -7.244 -25.591 1.00 48.53 189 VAL A N 1
ATOM 1496 C CA . VAL A 1 189 ? -4.109 -6.140 -25.562 1.00 48.53 189 VAL A CA 1
ATOM 1497 C C . VAL A 1 189 ? -3.647 -5.031 -24.618 1.00 48.53 189 VAL A C 1
ATOM 1499 O O . VAL A 1 189 ? -3.520 -5.238 -23.416 1.00 48.53 189 VAL A O 1
ATOM 1502 N N . SER A 1 190 ? -3.428 -3.833 -25.171 1.00 57.22 190 SER A N 1
ATOM 1503 C CA . SER A 1 190 ? -3.307 -2.614 -24.366 1.00 57.22 190 SER A CA 1
ATOM 1504 C C . SER A 1 190 ? -4.680 -2.289 -23.783 1.00 57.22 190 SER A C 1
ATOM 1506 O O . SER A 1 190 ? -5.633 -2.052 -24.526 1.00 57.22 190 SER A O 1
ATOM 1508 N N . GLU A 1 191 ? -4.792 -2.351 -22.461 1.00 69.38 191 GLU A N 1
ATOM 1509 C CA . GLU A 1 191 ? -6.028 -2.094 -21.731 1.00 69.38 191 GLU A CA 1
ATOM 1510 C C . GLU A 1 191 ? -6.308 -0.581 -21.687 1.00 69.38 191 GLU A C 1
ATOM 1512 O O . GLU A 1 191 ? -5.433 0.211 -21.335 1.00 69.38 191 GLU A O 1
ATOM 1517 N N . SER A 1 192 ? -7.525 -0.153 -22.031 1.00 77.88 192 SER A N 1
ATOM 1518 C CA . SER A 1 192 ? -7.935 1.248 -21.867 1.00 77.88 192 SER A CA 1
ATOM 1519 C C . SER A 1 192 ? -8.071 1.629 -20.388 1.00 77.88 192 SER A C 1
ATOM 1521 O O . SER A 1 192 ? -8.353 0.782 -19.542 1.00 77.88 192 SER A O 1
ATOM 1523 N N . ASP A 1 193 ? -8.005 2.924 -20.060 1.00 74.44 193 ASP A N 1
ATOM 1524 C CA . ASP A 1 193 ? -8.212 3.414 -18.682 1.00 74.44 193 ASP A CA 1
ATOM 1525 C C . ASP A 1 193 ? -9.523 2.916 -18.046 1.00 74.44 193 ASP A C 1
ATOM 1527 O O . ASP A 1 193 ? -9.602 2.688 -16.834 1.00 74.44 193 ASP A O 1
ATOM 1531 N N . ARG A 1 194 ? -10.573 2.747 -18.861 1.00 79.38 194 ARG A N 1
ATOM 1532 C CA . ARG A 1 194 ? -11.878 2.254 -18.410 1.00 79.38 194 ARG A CA 1
ATOM 1533 C C . ARG A 1 194 ? -11.839 0.766 -18.079 1.00 79.38 194 ARG A C 1
ATOM 1535 O O . ARG A 1 194 ? -12.436 0.357 -17.080 1.00 79.38 194 ARG A O 1
ATOM 1542 N N . GLU A 1 195 ? -11.197 -0.030 -18.923 1.00 82.88 195 GLU A N 1
ATOM 1543 C CA . GLU A 1 195 ? -11.016 -1.463 -18.690 1.00 82.88 195 GLU A CA 1
ATOM 1544 C C . GLU A 1 195 ? -10.134 -1.668 -17.457 1.00 82.88 195 GLU A C 1
ATOM 1546 O O . GLU A 1 195 ? -10.582 -2.321 -16.516 1.00 82.88 195 GLU A O 1
ATOM 1551 N N . PHE A 1 196 ? -9.014 -0.939 -17.364 1.00 81.88 196 PHE A N 1
ATOM 1552 C CA . PHE A 1 196 ? -8.119 -0.951 -16.207 1.00 81.88 196 PHE A CA 1
ATOM 1553 C C . PHE A 1 196 ? -8.862 -0.594 -14.919 1.00 81.88 196 PHE A C 1
ATOM 1555 O O . PHE A 1 196 ? -8.775 -1.301 -13.917 1.00 81.88 196 PHE A O 1
ATOM 1562 N N . GLY A 1 197 ? -9.670 0.470 -14.940 1.00 85.19 197 GLY A N 1
ATOM 1563 C CA . GLY A 1 197 ? -10.509 0.847 -13.803 1.00 85.19 197 GLY A CA 1
ATOM 1564 C C . GLY A 1 197 ? -11.539 -0.224 -13.427 1.00 85.19 197 GLY A C 1
ATOM 1565 O O . GLY A 1 197 ? -11.777 -0.459 -12.241 1.00 85.19 197 GLY A O 1
ATOM 1566 N N . SER A 1 198 ? -12.127 -0.902 -14.416 1.00 87.50 198 SER A N 1
ATOM 1567 C CA . SER A 1 198 ? -13.093 -1.987 -14.194 1.00 87.50 198 SER A CA 1
ATOM 1568 C C . SER A 1 198 ? -12.420 -3.226 -13.602 1.00 87.50 198 SER A C 1
ATOM 1570 O O . SER A 1 198 ? -12.961 -3.823 -12.671 1.00 87.50 198 SER A O 1
ATOM 1572 N N . ARG A 1 199 ? -11.216 -3.568 -14.071 1.00 86.75 199 ARG A N 1
ATOM 1573 C CA . ARG A 1 199 ? -10.404 -4.661 -13.533 1.00 86.75 199 ARG A CA 1
ATOM 1574 C C . ARG A 1 199 ? -9.965 -4.379 -12.104 1.00 86.75 199 ARG A C 1
ATOM 1576 O O . ARG A 1 199 ? -10.197 -5.206 -11.233 1.00 86.75 199 ARG A O 1
ATOM 1583 N N . MET A 1 200 ? -9.452 -3.182 -11.820 1.00 90.31 200 MET A N 1
ATOM 1584 C CA . MET A 1 200 ? -9.092 -2.782 -10.453 1.00 90.31 200 MET A CA 1
ATOM 1585 C C . MET A 1 200 ? -10.292 -2.809 -9.505 1.00 90.31 200 MET A C 1
ATOM 1587 O O . MET A 1 200 ? -10.149 -3.202 -8.348 1.00 90.31 200 MET A O 1
ATOM 1591 N N . LYS A 1 201 ? -11.490 -2.462 -9.992 1.00 93.00 201 LYS A N 1
ATOM 1592 C CA . LYS A 1 201 ? -12.723 -2.612 -9.215 1.00 93.00 201 LYS A CA 1
ATOM 1593 C C . LYS A 1 201 ? -13.044 -4.079 -8.938 1.00 93.00 201 LYS A C 1
ATOM 1595 O O . LYS A 1 201 ? -13.371 -4.397 -7.802 1.00 93.00 201 LYS A O 1
ATOM 1600 N N . ALA A 1 202 ? -12.926 -4.956 -9.933 1.00 91.25 202 ALA A N 1
ATOM 1601 C CA . ALA A 1 202 ? -13.156 -6.388 -9.762 1.00 91.25 202 ALA A CA 1
ATOM 1602 C C . ALA A 1 202 ? -12.149 -7.026 -8.789 1.00 91.25 202 ALA A C 1
ATOM 1604 O O . ALA A 1 202 ? -12.552 -7.782 -7.911 1.00 91.25 202 ALA A O 1
ATOM 1605 N N . THR A 1 203 ? -10.862 -6.671 -8.880 1.00 91.12 203 THR A N 1
ATOM 1606 C CA . THR A 1 203 ? -9.831 -7.121 -7.933 1.00 91.12 203 THR A CA 1
ATOM 1607 C C . THR A 1 203 ? -10.138 -6.651 -6.512 1.00 91.12 203 THR A C 1
ATOM 1609 O O . THR A 1 203 ? -10.069 -7.444 -5.578 1.00 91.12 203 THR A O 1
ATOM 1612 N N . LEU A 1 204 ? -10.514 -5.380 -6.332 1.00 94.00 204 LEU A N 1
ATOM 1613 C CA . LEU A 1 204 ? -10.865 -4.855 -5.011 1.00 94.00 204 LEU A CA 1
ATOM 1614 C C . LEU A 1 204 ? -12.134 -5.520 -4.453 1.00 94.00 204 LEU A C 1
ATOM 1616 O O . LEU A 1 204 ? -12.181 -5.834 -3.264 1.00 94.00 204 LEU A O 1
ATOM 1620 N N . ASP A 1 205 ? -13.124 -5.795 -5.307 1.00 94.69 205 ASP A N 1
ATOM 1621 C CA . ASP A 1 205 ? -14.331 -6.536 -4.930 1.00 94.69 205 ASP A CA 1
ATOM 1622 C C . ASP A 1 205 ? -13.990 -7.953 -4.469 1.00 94.69 205 ASP A C 1
ATOM 1624 O O . ASP A 1 205 ? -14.466 -8.376 -3.418 1.00 94.69 205 ASP A O 1
ATOM 1628 N N . HIS A 1 206 ? -13.128 -8.653 -5.209 1.00 92.81 206 HIS A N 1
ATOM 1629 C CA . HIS A 1 206 ? -12.667 -9.993 -4.856 1.00 92.81 206 HIS A CA 1
ATOM 1630 C C . HIS A 1 206 ? -11.932 -10.008 -3.511 1.00 92.81 206 HIS A C 1
ATOM 1632 O O . HIS A 1 206 ? -12.255 -10.823 -2.648 1.00 92.81 206 HIS A O 1
ATOM 1638 N N . ILE A 1 207 ? -11.019 -9.053 -3.278 1.00 93.81 207 ILE A N 1
ATOM 1639 C CA . ILE A 1 207 ? -10.343 -8.902 -1.982 1.00 93.81 207 ILE A CA 1
ATOM 1640 C C . ILE A 1 207 ? -11.384 -8.766 -0.866 1.00 93.81 207 ILE A C 1
ATOM 1642 O O . ILE A 1 207 ? -11.416 -9.581 0.051 1.00 93.81 207 ILE A O 1
ATOM 1646 N N . PHE A 1 208 ? -12.267 -7.768 -0.955 1.00 95.06 208 PHE A N 1
ATOM 1647 C CA . PHE A 1 208 ? -13.199 -7.444 0.129 1.00 95.06 208 PHE A CA 1
ATOM 1648 C C . PHE A 1 208 ? -14.278 -8.499 0.368 1.00 95.06 208 PHE A C 1
ATOM 1650 O O . PHE A 1 208 ? -14.788 -8.588 1.484 1.00 95.06 208 PHE A O 1
ATOM 1657 N N . LYS A 1 209 ? -14.668 -9.238 -0.671 1.00 92.69 209 LYS A N 1
ATOM 1658 C CA . LYS A 1 209 ? -15.765 -10.201 -0.606 1.00 92.69 209 LYS A CA 1
ATOM 1659 C C . LYS A 1 209 ? -15.294 -11.613 -0.290 1.00 92.69 209 LYS A C 1
ATOM 1661 O O . LYS A 1 209 ? -15.937 -12.290 0.504 1.00 92.69 209 LYS A O 1
ATOM 1666 N N . ASP A 1 210 ? -14.224 -12.047 -0.945 1.00 91.69 210 ASP A N 1
ATOM 1667 C CA . ASP A 1 210 ? -13.863 -13.460 -1.008 1.00 91.69 210 ASP A CA 1
ATOM 1668 C C . ASP A 1 210 ? -12.570 -13.766 -0.235 1.00 91.69 210 ASP A C 1
ATOM 1670 O O . ASP A 1 210 ? -12.384 -14.904 0.189 1.00 91.69 210 ASP A O 1
ATOM 1674 N N . LEU A 1 211 ? -11.686 -12.776 -0.033 1.00 92.44 211 LEU A N 1
ATOM 1675 C CA . LEU A 1 211 ? -10.371 -12.988 0.597 1.00 92.44 211 LEU A CA 1
ATOM 1676 C C . LEU A 1 211 ? -10.247 -12.427 2.020 1.00 92.44 211 LEU A C 1
ATOM 1678 O O . LEU A 1 211 ? -9.357 -12.856 2.755 1.00 92.44 211 LEU A O 1
ATOM 1682 N N . LEU A 1 212 ? -11.095 -11.469 2.411 1.00 93.56 212 LEU A N 1
ATOM 1683 C CA . LEU A 1 212 ? -11.091 -10.894 3.759 1.00 93.56 212 LEU A CA 1
ATOM 1684 C C . LEU A 1 212 ? -12.124 -11.557 4.672 1.00 93.56 212 LEU A C 1
ATOM 1686 O O . LEU A 1 212 ? -13.328 -11.489 4.423 1.00 93.56 212 LEU A O 1
ATOM 1690 N N . GLU A 1 213 ? -11.670 -12.063 5.812 1.00 92.44 213 GLU A N 1
ATOM 1691 C CA . GLU A 1 213 ? -12.527 -12.537 6.903 1.00 92.44 213 GLU A CA 1
ATOM 1692 C C . GLU A 1 213 ? -13.055 -11.358 7.724 1.00 92.44 213 GLU A C 1
ATOM 1694 O O . GLU A 1 213 ? -12.465 -10.285 7.694 1.00 92.44 213 GLU A O 1
ATOM 1699 N N . GLU A 1 214 ? -14.139 -11.508 8.492 1.00 87.12 214 GLU A N 1
ATOM 1700 C CA . GLU A 1 214 ? -14.713 -10.401 9.290 1.00 87.12 214 GLU A CA 1
ATOM 1701 C C . GLU A 1 214 ? -13.719 -9.767 10.283 1.00 87.12 214 GLU A C 1
ATOM 1703 O O . GLU A 1 214 ? -13.846 -8.594 10.633 1.00 87.12 214 GLU A O 1
ATOM 1708 N N . THR A 1 215 ? -12.713 -10.528 10.711 1.00 89.88 215 THR A N 1
ATOM 1709 C CA . THR A 1 215 ? -11.653 -10.113 11.638 1.00 89.88 215 THR A CA 1
ATOM 1710 C C . THR A 1 215 ? -10.568 -9.251 10.981 1.00 89.88 215 THR A C 1
ATOM 1712 O O . THR A 1 215 ? -9.872 -8.513 11.684 1.00 89.88 215 THR A O 1
ATOM 1715 N N . ASP A 1 216 ? -10.435 -9.280 9.650 1.00 94.69 216 ASP A N 1
ATOM 1716 C CA . ASP A 1 216 ? -9.374 -8.577 8.923 1.00 94.69 216 ASP A CA 1
ATOM 1717 C C . ASP A 1 216 ? -9.623 -7.062 8.876 1.00 94.69 216 ASP A C 1
ATOM 1719 O O . ASP A 1 216 ? -10.321 -6.529 8.011 1.00 94.69 216 ASP A O 1
ATOM 1723 N N . THR A 1 217 ? -9.050 -6.326 9.823 1.00 96.75 217 THR A N 1
ATOM 1724 C CA . THR A 1 217 ? -9.198 -4.861 9.875 1.00 96.75 217 THR A CA 1
ATOM 1725 C C . THR A 1 217 ? -8.048 -4.134 9.183 1.00 96.75 217 THR A C 1
ATOM 1727 O O . THR A 1 217 ? -8.268 -3.075 8.598 1.00 96.75 217 THR A O 1
ATOM 1730 N N . PHE A 1 218 ? -6.841 -4.697 9.213 1.00 9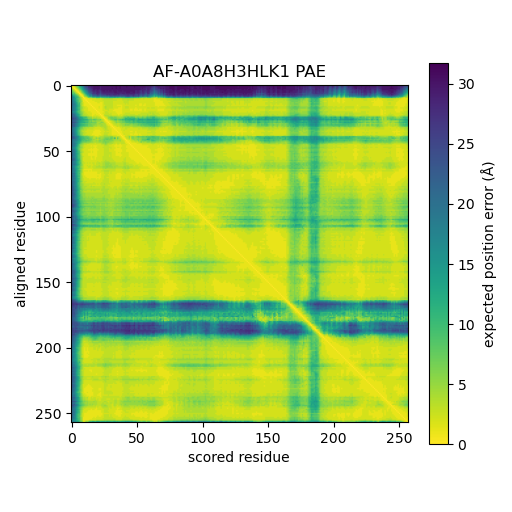7.44 218 PHE A N 1
ATOM 1731 C CA . PHE A 1 218 ? -5.627 -4.081 8.680 1.00 97.44 218 PHE A CA 1
ATOM 1732 C C . PHE A 1 218 ? -5.063 -4.958 7.564 1.00 97.44 218 PHE A C 1
ATOM 1734 O O . PHE A 1 218 ? -4.776 -6.130 7.785 1.00 97.44 218 PHE A O 1
ATOM 1741 N N . ILE A 1 219 ? -4.885 -4.404 6.367 1.00 97.38 219 ILE A N 1
ATOM 1742 C CA . ILE A 1 219 ? -4.368 -5.135 5.202 1.00 97.38 219 ILE A CA 1
ATOM 1743 C C . ILE A 1 219 ? -3.245 -4.349 4.537 1.00 97.38 219 ILE A C 1
ATOM 1745 O O . ILE A 1 219 ? -3.201 -3.126 4.643 1.00 97.38 219 ILE A O 1
ATOM 1749 N N . SER A 1 220 ? -2.363 -5.020 3.805 1.00 97.19 220 SER A N 1
ATOM 1750 C CA . SER A 1 220 ? -1.381 -4.357 2.944 1.00 97.19 220 SER A CA 1
ATOM 1751 C C . SER A 1 220 ? -1.531 -4.809 1.501 1.00 97.19 220 SER A C 1
ATOM 1753 O O . SER A 1 220 ? -1.783 -5.981 1.244 1.00 97.19 220 SER A O 1
ATOM 1755 N N . ILE A 1 221 ? -1.367 -3.880 0.560 1.00 97.38 221 ILE A N 1
ATOM 1756 C CA . ILE A 1 221 ? -1.342 -4.162 -0.877 1.00 97.38 221 ILE A CA 1
ATOM 1757 C C . ILE A 1 221 ? -0.055 -3.566 -1.446 1.00 97.38 221 ILE A C 1
ATOM 1759 O O . ILE A 1 221 ? 0.091 -2.347 -1.469 1.00 97.38 221 ILE A O 1
ATOM 1763 N N . THR A 1 222 ? 0.862 -4.401 -1.936 1.00 97.12 222 THR A N 1
ATOM 1764 C CA . THR A 1 222 ? 2.096 -3.958 -2.608 1.00 97.12 222 THR A CA 1
ATOM 1765 C C . THR A 1 222 ? 1.966 -4.104 -4.122 1.00 97.12 222 THR A C 1
ATOM 1767 O O . THR A 1 222 ? 1.819 -5.205 -4.651 1.00 97.12 222 THR A O 1
ATOM 1770 N N . ALA A 1 223 ? 2.006 -2.986 -4.846 1.00 94.94 223 ALA A N 1
ATOM 1771 C CA . ALA A 1 223 ? 1.719 -2.958 -6.278 1.00 94.94 223 ALA A CA 1
ATOM 1772 C C . ALA A 1 223 ? 2.512 -1.870 -7.034 1.00 94.94 223 ALA A C 1
ATOM 1774 O O . ALA A 1 223 ? 3.611 -1.464 -6.647 1.00 94.94 223 ALA A O 1
ATOM 1775 N N . HIS A 1 224 ? 1.972 -1.426 -8.172 1.00 93.19 224 HIS A N 1
ATOM 1776 C CA . HIS A 1 224 ? 2.567 -0.440 -9.082 1.00 93.19 224 HIS A CA 1
ATOM 1777 C C . HIS A 1 224 ? 1.870 0.916 -8.941 1.00 93.19 224 HIS A C 1
ATOM 1779 O O . HIS A 1 224 ? 0.744 0.990 -8.451 1.00 93.19 224 HIS A O 1
ATOM 1785 N N . SER A 1 225 ? 2.499 1.991 -9.424 1.00 89.19 225 SER A N 1
ATOM 1786 C CA . SER A 1 225 ? 1.936 3.351 -9.348 1.00 89.19 225 SER A CA 1
ATOM 1787 C C . SER A 1 225 ? 0.543 3.460 -9.978 1.00 89.19 225 SER A C 1
ATOM 1789 O O . SER A 1 225 ? -0.341 4.068 -9.381 1.00 89.19 225 SER A O 1
ATOM 1791 N N . GLY A 1 226 ? 0.324 2.839 -11.143 1.00 88.94 226 GLY A N 1
ATOM 1792 C CA . GLY A 1 226 ? -0.979 2.832 -11.818 1.00 88.94 226 GLY A CA 1
ATOM 1793 C C . GLY A 1 226 ? -2.067 2.118 -11.012 1.00 88.94 226 GLY A C 1
ATOM 1794 O O . GLY A 1 226 ? -3.169 2.645 -10.869 1.00 88.94 226 GLY A O 1
ATOM 1795 N N . VAL A 1 227 ? -1.735 0.964 -10.419 1.00 91.31 227 VAL A N 1
ATOM 1796 C CA . VAL A 1 227 ? -2.645 0.191 -9.553 1.00 91.31 227 VAL A CA 1
ATOM 1797 C C . VAL A 1 227 ? -3.001 0.994 -8.308 1.00 91.31 227 VAL A C 1
ATOM 1799 O O . VAL A 1 227 ? -4.180 1.162 -8.004 1.00 91.31 227 VAL A O 1
ATOM 1802 N N . ALA A 1 228 ? -1.998 1.555 -7.628 1.00 92.06 228 ALA A N 1
ATOM 1803 C CA . ALA A 1 228 ? -2.230 2.367 -6.444 1.00 92.06 228 ALA A CA 1
ATOM 1804 C C . ALA A 1 228 ? -3.121 3.577 -6.770 1.00 92.06 228 ALA A C 1
ATOM 1806 O O . ALA A 1 228 ? -4.129 3.800 -6.107 1.00 92.06 228 ALA A O 1
ATOM 1807 N N . ALA A 1 229 ? -2.819 4.302 -7.851 1.00 92.25 229 ALA A N 1
ATOM 1808 C CA . ALA A 1 229 ? -3.622 5.439 -8.291 1.00 92.25 229 ALA A CA 1
ATOM 1809 C C . ALA A 1 229 ? -5.069 5.047 -8.642 1.00 92.25 229 ALA A C 1
ATOM 1811 O O . ALA A 1 229 ? -5.994 5.800 -8.341 1.00 92.25 229 ALA A O 1
ATOM 1812 N N . ALA A 1 230 ? -5.291 3.883 -9.259 1.00 92.62 230 ALA A N 1
ATOM 1813 C CA . ALA A 1 230 ? -6.638 3.397 -9.543 1.00 92.62 230 ALA A CA 1
ATOM 1814 C C . ALA A 1 230 ? -7.407 3.022 -8.275 1.00 92.62 230 ALA A C 1
ATOM 1816 O O . ALA A 1 230 ? -8.559 3.430 -8.149 1.00 92.62 230 ALA A O 1
ATOM 1817 N N . ILE A 1 231 ? -6.782 2.321 -7.324 1.00 94.44 231 ILE A N 1
ATOM 1818 C CA . ILE A 1 231 ? -7.406 2.008 -6.030 1.00 94.44 231 ILE A CA 1
ATOM 1819 C C . ILE A 1 231 ? -7.788 3.303 -5.308 1.00 94.44 231 ILE A C 1
ATOM 1821 O O . ILE A 1 231 ? -8.940 3.441 -4.909 1.00 94.44 231 ILE A O 1
ATOM 1825 N N . LEU A 1 232 ? -6.880 4.284 -5.226 1.00 95.38 232 LEU A N 1
ATOM 1826 C CA . LEU A 1 232 ? -7.160 5.592 -4.622 1.00 95.38 232 LEU A CA 1
ATOM 1827 C C . LEU A 1 232 ? -8.363 6.286 -5.285 1.00 95.38 232 LEU A C 1
ATOM 1829 O O . LEU A 1 232 ? -9.259 6.753 -4.586 1.00 95.38 232 LEU A O 1
ATOM 1833 N N . ARG A 1 233 ? -8.451 6.282 -6.624 1.00 95.31 233 ARG A N 1
ATOM 1834 C CA . ARG A 1 233 ? -9.624 6.819 -7.339 1.00 95.31 233 ARG A CA 1
ATOM 1835 C C . ARG A 1 233 ? -10.911 6.055 -7.022 1.00 95.31 233 ARG A C 1
ATOM 1837 O O . ARG A 1 233 ? -11.949 6.684 -6.842 1.00 95.31 233 ARG A O 1
ATOM 1844 N N . LEU A 1 234 ? -10.860 4.723 -6.960 1.00 95.56 234 LEU A N 1
ATOM 1845 C CA . LEU A 1 234 ? -12.029 3.875 -6.696 1.00 95.56 234 LEU A CA 1
ATOM 1846 C C . LEU A 1 234 ? -12.614 4.092 -5.302 1.00 95.56 234 LEU A C 1
ATOM 1848 O O . LEU A 1 234 ? -13.830 4.012 -5.142 1.00 95.56 234 LEU A O 1
ATOM 1852 N N . VAL A 1 235 ? -11.762 4.371 -4.315 1.00 96.88 235 VAL A N 1
ATOM 1853 C CA . VAL A 1 235 ? -12.192 4.681 -2.948 1.00 96.88 235 VAL A CA 1
ATOM 1854 C C . VAL A 1 235 ? -12.504 6.171 -2.755 1.00 96.88 235 VAL A C 1
ATOM 1856 O O . VAL A 1 235 ? -12.901 6.568 -1.672 1.00 96.88 235 VAL A O 1
ATOM 1859 N N . GLY A 1 236 ? -12.356 7.017 -3.780 1.00 96.12 236 GLY A N 1
ATOM 1860 C CA . GLY A 1 236 ? -12.612 8.458 -3.664 1.00 96.12 236 GLY A CA 1
ATOM 1861 C C . GLY A 1 236 ? -11.550 9.223 -2.864 1.00 96.12 236 GLY A C 1
ATOM 1862 O O . GLY A 1 236 ? -11.828 10.311 -2.365 1.00 96.12 236 GLY A O 1
ATOM 1863 N N . HIS A 1 237 ? -10.342 8.673 -2.744 1.00 96.31 237 HIS A N 1
ATOM 1864 C CA . HIS A 1 237 ? -9.206 9.347 -2.124 1.00 96.31 237 HIS A CA 1
ATOM 1865 C C . HIS A 1 237 ? -8.694 10.486 -3.030 1.00 96.31 237 HIS A C 1
ATOM 1867 O O . HIS A 1 237 ? -8.701 10.337 -4.260 1.00 96.31 237 HIS A O 1
ATOM 1873 N N . PRO A 1 238 ? -8.187 11.605 -2.470 1.00 93.00 238 PRO A N 1
ATOM 1874 C CA . PRO A 1 238 ? -7.476 12.624 -3.242 1.00 93.00 238 PRO A CA 1
ATOM 1875 C C . PRO A 1 238 ? -6.336 12.042 -4.091 1.00 93.00 238 PRO A C 1
ATOM 1877 O O . PRO A 1 238 ? -5.729 11.029 -3.743 1.00 93.00 238 PRO A O 1
ATOM 1880 N N . SER A 1 239 ? -5.999 12.685 -5.211 1.00 89.94 239 SER A N 1
ATOM 1881 C CA . SER A 1 239 ? -4.842 12.242 -5.998 1.00 89.94 239 SER A CA 1
ATOM 1882 C C . SER A 1 239 ? -3.568 12.336 -5.155 1.00 89.94 239 SER A C 1
ATOM 1884 O O . SER A 1 239 ? -3.227 13.412 -4.665 1.00 89.94 239 SER A O 1
ATOM 1886 N N . TYR A 1 240 ? -2.868 11.213 -4.999 1.00 90.69 240 TYR A N 1
ATOM 1887 C CA . TYR A 1 240 ? -1.623 11.130 -4.244 1.00 90.69 240 TYR A CA 1
ATOM 1888 C C . TYR A 1 240 ? -0.618 10.270 -5.024 1.00 90.69 240 TYR A C 1
ATOM 1890 O O . TYR A 1 240 ? -0.747 9.045 -5.046 1.00 90.69 240 TYR A O 1
ATOM 1898 N N . PRO A 1 241 ? 0.349 10.871 -5.740 1.00 89.44 241 PRO A N 1
ATOM 1899 C CA . PRO A 1 241 ? 1.327 10.105 -6.506 1.00 89.44 241 PRO A CA 1
ATOM 1900 C C . PRO A 1 241 ? 2.393 9.491 -5.589 1.00 89.44 241 PRO A C 1
ATOM 1902 O O . PRO A 1 241 ? 3.244 10.195 -5.050 1.00 89.44 241 PRO A O 1
ATOM 1905 N N . LEU A 1 242 ? 2.364 8.163 -5.431 1.00 89.50 242 LEU A N 1
ATOM 1906 C CA . LEU A 1 242 ? 3.316 7.440 -4.581 1.00 89.50 242 LEU A CA 1
ATOM 1907 C C . LEU A 1 242 ? 4.729 7.438 -5.201 1.00 89.50 242 LEU A C 1
ATOM 1909 O O . LEU A 1 242 ? 4.897 6.950 -6.332 1.00 89.50 242 LEU A O 1
ATOM 1913 N N . PRO A 1 243 ? 5.768 7.896 -4.477 1.00 90.56 243 PRO A N 1
ATOM 1914 C CA . PRO A 1 243 ? 7.157 7.707 -4.897 1.00 90.56 243 PRO A CA 1
ATOM 1915 C C . PRO A 1 243 ? 7.543 6.217 -4.865 1.00 90.56 243 PRO A C 1
ATOM 1917 O O . PRO A 1 243 ? 6.819 5.392 -4.308 1.00 90.56 243 PRO A O 1
ATOM 1920 N N . GLY A 1 244 ? 8.663 5.849 -5.497 1.00 91.12 244 GLY A N 1
ATOM 1921 C CA . GLY A 1 244 ? 9.171 4.469 -5.446 1.00 91.12 244 GLY A CA 1
ATOM 1922 C C . GLY A 1 244 ? 9.424 4.038 -4.000 1.00 91.12 244 GLY A C 1
ATOM 1923 O O . GLY A 1 244 ? 10.062 4.777 -3.257 1.00 91.12 244 GLY A O 1
ATOM 1924 N N . GLY A 1 245 ? 8.871 2.892 -3.600 1.00 91.12 245 GLY A N 1
ATOM 1925 C CA . GLY A 1 245 ? 8.884 2.414 -2.213 1.00 91.12 245 GLY A CA 1
ATOM 1926 C C . GLY A 1 245 ? 7.943 3.155 -1.257 1.00 91.12 245 GLY A C 1
ATOM 1927 O O . GLY A 1 245 ? 7.916 2.837 -0.077 1.00 91.12 245 GLY A O 1
ATOM 1928 N N . GLY A 1 246 ? 7.165 4.137 -1.722 1.00 93.44 246 GLY A N 1
ATOM 1929 C CA . GLY A 1 246 ? 6.229 4.875 -0.875 1.00 93.44 246 GLY A CA 1
ATOM 1930 C C . GLY A 1 246 ? 5.047 4.022 -0.406 1.00 93.44 246 GLY A C 1
ATOM 1931 O O . GLY A 1 246 ? 4.590 3.127 -1.123 1.00 93.44 246 GLY A O 1
ATOM 1932 N N . VAL A 1 247 ? 4.514 4.356 0.772 1.00 95.69 247 VAL A N 1
ATOM 1933 C CA . VAL A 1 247 ? 3.318 3.733 1.361 1.00 95.69 247 VAL A CA 1
ATOM 1934 C C . VAL A 1 247 ? 2.295 4.810 1.710 1.00 95.69 247 VAL A C 1
ATOM 1936 O O . VAL A 1 247 ? 2.636 5.816 2.331 1.00 95.69 247 VAL A O 1
ATOM 1939 N N . VAL A 1 248 ? 1.034 4.591 1.334 1.00 95.50 248 VAL A N 1
ATOM 1940 C CA . VAL A 1 248 ? -0.105 5.408 1.761 1.00 95.50 248 VAL A CA 1
ATOM 1941 C C . VAL A 1 248 ? -1.098 4.544 2.543 1.00 95.50 248 VAL A C 1
ATOM 1943 O O . VAL A 1 248 ? -1.654 3.588 1.994 1.00 95.50 248 VAL A O 1
ATOM 1946 N N . PRO A 1 249 ? -1.330 4.835 3.829 1.00 97.06 249 PRO A N 1
ATOM 1947 C CA . PRO A 1 249 ? -2.399 4.200 4.582 1.00 97.06 249 PRO A CA 1
ATOM 1948 C C . PRO A 1 249 ? -3.731 4.874 4.242 1.00 97.06 249 PRO A C 1
ATOM 1950 O O . PRO A 1 249 ? -3.811 6.099 4.160 1.00 97.06 249 PRO A O 1
ATOM 1953 N N . VAL A 1 250 ? -4.785 4.082 4.057 1.00 97.88 250 VAL A N 1
ATOM 1954 C CA . VAL A 1 250 ? -6.129 4.586 3.755 1.00 97.88 250 VAL A CA 1
ATOM 1955 C C . VAL A 1 250 ? -7.152 3.846 4.600 1.00 97.88 250 VAL A C 1
ATOM 1957 O O . VAL A 1 250 ? -7.201 2.617 4.587 1.00 97.88 250 VAL A O 1
ATOM 1960 N N . VAL A 1 251 ? -8.011 4.585 5.302 1.00 98.62 251 VAL A N 1
ATOM 1961 C CA . VAL A 1 251 ? -9.199 4.009 5.940 1.00 98.62 251 VAL A CA 1
ATOM 1962 C C . VAL A 1 251 ? -10.315 3.954 4.898 1.00 98.62 251 VAL A C 1
ATOM 1964 O O . VAL A 1 251 ? -10.758 4.984 4.394 1.00 98.62 251 VAL A O 1
ATOM 1967 N N . ILE A 1 252 ? -10.750 2.749 4.545 1.00 98.62 252 ILE A N 1
ATOM 1968 C CA . ILE A 1 252 ? -11.739 2.478 3.501 1.00 98.62 252 ILE A CA 1
ATOM 1969 C C . ILE A 1 252 ? -13.044 2.036 4.157 1.00 98.62 252 ILE A C 1
ATOM 1971 O O . ILE A 1 252 ? -13.089 1.029 4.861 1.00 98.62 252 ILE A O 1
ATOM 1975 N N . ARG A 1 253 ? -14.125 2.758 3.874 1.00 98.44 253 ARG A N 1
ATOM 1976 C CA . ARG A 1 253 ? -15.503 2.340 4.126 1.00 98.44 253 ARG A CA 1
ATOM 1977 C C . ARG A 1 253 ? -16.007 1.555 2.917 1.00 98.44 253 ARG A C 1
ATOM 1979 O O . ARG A 1 253 ? -16.165 2.119 1.838 1.00 98.44 253 ARG A O 1
ATOM 1986 N N . ALA A 1 254 ? -16.299 0.274 3.101 1.00 97.88 254 ALA A N 1
ATOM 1987 C CA . ALA A 1 254 ? -16.938 -0.578 2.106 1.00 97.88 254 ALA A CA 1
ATOM 1988 C C . ALA A 1 254 ? -18.418 -0.777 2.457 1.00 97.88 254 ALA A C 1
ATOM 1990 O O . ALA A 1 254 ? -18.746 -1.185 3.568 1.00 97.88 254 ALA A O 1
ATOM 1991 N N . THR A 1 255 ? -19.317 -0.486 1.515 1.00 97.50 255 THR A N 1
ATOM 1992 C CA . THR A 1 255 ? -20.764 -0.716 1.645 1.00 97.50 255 THR A CA 1
ATOM 1993 C C . THR A 1 255 ? -21.202 -1.790 0.658 1.00 97.50 255 THR A C 1
ATOM 1995 O O . THR A 1 255 ? -21.155 -1.568 -0.553 1.00 97.50 255 THR A O 1
ATOM 1998 N N . PHE A 1 256 ? -21.646 -2.929 1.179 1.00 94.25 256 PHE A N 1
ATOM 1999 C CA . PHE A 1 256 ? -22.125 -4.080 0.425 1.00 94.25 256 PHE A CA 1
ATOM 2000 C C . PHE A 1 256 ? -23.622 -3.905 0.126 1.00 94.25 256 PHE A C 1
ATOM 2002 O O . PHE A 1 256 ? -24.441 -3.913 1.048 1.00 94.25 256 PHE A O 1
ATOM 2009 N N . GLN A 1 257 ? -23.967 -3.701 -1.151 1.00 84.69 257 GLN A N 1
ATOM 2010 C CA . GLN A 1 257 ? -25.335 -3.443 -1.625 1.00 84.69 257 GLN A CA 1
ATOM 2011 C C . GLN A 1 257 ? -26.035 -4.696 -2.133 1.00 84.69 257 GLN A C 1
ATOM 2013 O O . GLN A 1 257 ? -25.426 -5.393 -2.977 1.00 84.69 257 GLN A O 1
#

InterPro domains:
  IPR013078 Histidine phosphatase superfamily, clade-1 [SM00855] (69-231)
  IPR013078 Histidine phosphatase superfamily, clade-1 [cd07067] (71-252)
  IPR029033 Histidine phosphatase superfamily [G3DSA:3.40.50.1240] (70-243)
  IPR029033 Histidine phosphatase superfamily [SSF53254] (71-242)
  IPR050275 Phosphoglycerate Mutase/Phosphatase [PTHR48100] (63-240)

Secondary structure (DSSP, 8-state):
--------PPEEEEE--SSBTTTSS-----SS-GGGGBS--SSTTHHHHHHHHHHHHHHTPPTTEEEEEEEEEEPPPBHHHHHHHHH-HHHHHHTGGGSSB-SS-B--SSPPBPHHHHHHHHHHHHHHHHHHTSTT-PPPPPSEEEE-SSHHHHHHHHHHHTTTS--TT-TT-TTSEEE---TT--TT----HHHHHHHHHHHHHHIIIII--TT--EEEEEE-HHHHHHHHHHTTPPP--PPTT-EEEEEEEEEE-

Solvent-accessible surface area (backbone atoms only — not comparable to full-atom values): 14133 Å² total; per-residue (Å²): 134,83,84,74,77,80,75,71,67,48,71,47,50,34,54,55,63,79,48,30,52,64,50,68,39,90,47,84,74,58,53,77,44,71,81,64,26,45,60,71,63,85,55,92,44,34,42,54,53,48,50,51,50,54,49,50,50,55,76,69,42,56,92,53,45,48,62,34,37,36,40,40,28,25,27,17,40,24,35,47,51,56,48,30,74,72,63,33,64,70,46,27,76,75,50,54,69,84,42,41,56,65,99,89,50,64,29,37,98,62,28,42,53,3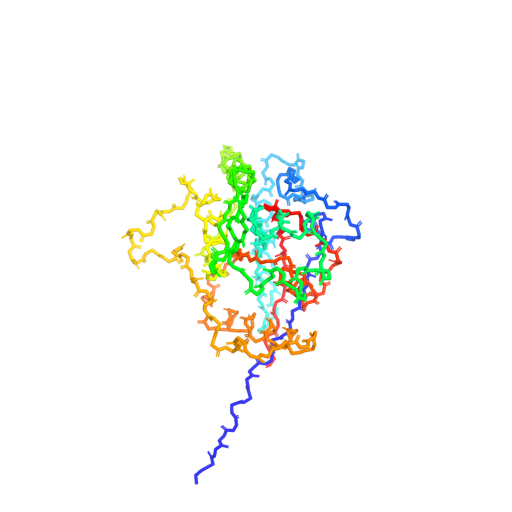6,77,67,10,50,48,32,12,42,52,48,23,49,53,50,51,55,42,47,64,35,87,96,26,43,51,86,67,56,49,40,32,37,24,37,70,51,52,21,19,45,52,22,48,49,46,34,38,59,95,73,53,83,68,72,82,52,84,80,48,75,56,43,72,42,64,56,72,66,93,84,70,54,99,88,57,91,74,48,75,65,55,50,49,51,50,55,48,52,53,52,48,45,43,67,68,76,70,49,55,98,82,56,44,31,30,33,39,26,31,45,62,68,57,51,50,46,53,34,55,62,23,65,37,46,81,63,75,64,45,62,25,7,54,48,61,44,43,36,41,38,37,59,86

Radius of gyration: 19.02 Å; Cα contacts (8 Å, |Δi|>4): 433; chains: 1; bounding box: 59×42×53 Å